Protein AF-A0A8H3ARC1-F1 (afdb_monomer_lite)

Organism: NCBI:txid456999

Sequence (320 aa):
MDIYVGKEGFRRNIFWVGCLELVCHPRNYGLDDTSDDYKSLKEWCSRYTSIMIDSMTKNVMFSSHRNSARDACDTFLWSVRWIYDLVLKSDAQNHPPLYIPEPLYALVTALNTYTLLEASHATICQDLISRSSFPSPSTAFAQSLQIHVGTLTVLSLMGHSYMSEMEPSRSRRISATQLWLVVHMMGQLDPEDQERVKEGITPFLRNRGKDVHQFKEELEDYIIQSYQKDHGAGYDYHFHTATRYLASIWNKIKSSPWSKGHNPQPVNTHEEELDPEEKRDRTGSTRPRPTSLTVYTARIVECILEARGTRDEDLEEMLE

pLDDT: mean 70.47, std 21.16, range [26.2, 94.38]

Foldseek 3Di:
DDPDPPDPLLVVLLVLQVLLVCLQCVVVVVHDCPDPVSVVSVVVSVVVLLVLLCQLAVQPVDPVRLVRNQVSLVSNLVSVCCCVVPVVVVVPLADDQAAGQLLRLLVLLLQLLDDSYDPVSVQSSLLNLLRHDDDAQEPSNLVSQQPDNHNAGSLLSLLCSLPDPPHPPSSNLSSLLVNLSLLVNLVVHDPVSSVSSCVSCVVSCVVVVHDSVRSNVVSLVSLVVSLDVVVDPPDPDDPVVVVVVLVVVVVVVCPPPSNPPDDDDDDPPDPPDDDPVVVVVPPDDPDDDDRSSSSSSSVSNVVVVVVVVVVVVVVVVVVD

Radius of gyration: 21.86 Å; chains: 1; bounding box: 61×49×55 Å

Secondary structure (DSSP, 8-state):
--S-TT-HHHHHHHHHHHHHHHHH-GGGGT--TTSHHHHHHHHHHHHHHHHHHHHHHTTTSSTTTHHHHHHHHHHHHHHHHHIIIIITTTTTTSS-SB---HHHHHHHHHHHHSTTS-HHHHHHHHHHHHHBPPPPS-HHHHHHHT-EETTEEHHHHHHHHHH-TTS-HHHHHHHHHHHHHHHHHHTTS-HHHHHHHHHHHHHHHHHHT--HHHHHHHHHHHHHHHHHHHH-S-----THHHHHHHHHHHHHHHHSTTT----------------TTTTGGGSS--PPPPPHHHHHHHHHHHHHHHHHHHHHHHHHHT--

Structure (mmCIF, N/CA/C/O backbone):
data_AF-A0A8H3ARC1-F1
#
_entry.id   AF-A0A8H3ARC1-F1
#
loop_
_atom_site.group_PDB
_atom_site.id
_atom_site.type_symbol
_atom_site.label_atom_id
_atom_site.label_alt_id
_atom_site.label_comp_id
_atom_site.label_asym_id
_atom_site.label_entity_id
_atom_site.label_seq_id
_atom_site.pdbx_PDB_ins_code
_atom_site.Cartn_x
_atom_site.Cartn_y
_atom_site.Cartn_z
_atom_site.occupancy
_atom_site.B_iso_or_equiv
_atom_site.auth_seq_id
_atom_site.auth_comp_id
_atom_site.auth_asym_id
_atom_site.auth_atom_id
_atom_site.pdbx_PDB_model_num
ATOM 1 N N . MET A 1 1 ? 1.790 23.451 -19.662 1.00 35.81 1 MET A N 1
ATOM 2 C CA . MET A 1 1 ? 2.042 22.024 -19.374 1.00 35.81 1 MET A CA 1
ATOM 3 C C . MET A 1 1 ? 3.480 21.763 -19.784 1.00 35.81 1 MET A C 1
ATOM 5 O O . MET A 1 1 ? 3.754 20.999 -20.689 1.00 35.81 1 MET A O 1
ATOM 9 N N . ASP A 1 2 ? 4.372 22.500 -19.136 1.00 39.31 2 ASP A N 1
ATOM 10 C CA . ASP A 1 2 ? 5.810 22.551 -19.371 1.00 39.31 2 ASP A CA 1
ATOM 11 C C . ASP A 1 2 ? 6.439 22.490 -17.983 1.00 39.31 2 ASP A C 1
ATOM 13 O O . ASP A 1 2 ? 5.790 22.914 -17.027 1.00 39.31 2 ASP A O 1
ATOM 17 N N . ILE A 1 3 ? 7.682 22.017 -17.884 1.00 37.09 3 ILE A N 1
ATOM 18 C CA . ILE A 1 3 ? 8.417 21.628 -16.664 1.00 37.09 3 ILE A CA 1
ATOM 19 C C . ILE A 1 3 ? 8.254 20.120 -16.401 1.00 37.09 3 ILE A C 1
ATOM 21 O O . ILE A 1 3 ? 7.144 19.641 -16.244 1.00 37.09 3 ILE A O 1
ATOM 25 N N . TYR A 1 4 ? 9.384 19.398 -16.374 1.00 46.25 4 TYR A N 1
ATOM 26 C CA . TYR A 1 4 ? 9.635 17.999 -15.941 1.00 46.25 4 TYR A CA 1
ATOM 27 C C . TYR A 1 4 ? 10.261 17.041 -16.970 1.00 46.25 4 TYR A C 1
ATOM 29 O O . TYR A 1 4 ? 10.858 16.048 -16.566 1.00 46.25 4 TYR A O 1
ATOM 37 N N . VAL A 1 5 ? 10.317 17.377 -18.264 1.00 39.81 5 VAL A N 1
ATOM 38 C CA . VAL A 1 5 ? 10.977 16.523 -19.288 1.00 39.81 5 VAL A CA 1
ATOM 39 C C . VAL A 1 5 ? 12.528 16.541 -19.206 1.00 39.81 5 VAL A C 1
ATOM 41 O O . VAL A 1 5 ? 13.212 15.789 -19.906 1.00 39.81 5 VAL A O 1
ATOM 44 N N . GLY A 1 6 ? 13.119 17.344 -18.310 1.00 44.16 6 GLY A N 1
ATOM 45 C CA . GLY A 1 6 ? 14.572 17.570 -18.221 1.00 44.16 6 GLY A CA 1
ATOM 46 C C . GLY A 1 6 ? 15.321 16.990 -17.010 1.00 44.16 6 GLY A C 1
ATOM 47 O O . GLY A 1 6 ? 16.543 17.081 -16.990 1.00 44.16 6 GLY A O 1
ATOM 48 N N . LYS A 1 7 ? 14.658 16.412 -15.997 1.00 67.94 7 LYS A N 1
ATOM 49 C CA . LYS A 1 7 ? 15.359 15.881 -14.808 1.00 67.94 7 LYS A CA 1
ATOM 50 C C . LYS A 1 7 ? 15.704 14.405 -15.013 1.00 67.94 7 LYS A C 1
ATOM 52 O O . LYS A 1 7 ? 14.810 13.579 -15.169 1.00 67.94 7 LYS A O 1
ATOM 57 N N . GLU A 1 8 ? 16.990 14.067 -14.976 1.00 77.12 8 GLU A N 1
ATOM 58 C CA . GLU A 1 8 ? 17.492 12.687 -15.079 1.00 77.12 8 GLU A CA 1
ATOM 59 C C . GLU A 1 8 ? 16.756 11.718 -14.132 1.00 77.12 8 GLU A C 1
ATOM 61 O O . GLU A 1 8 ? 16.390 10.618 -14.539 1.00 77.12 8 GLU A O 1
ATOM 66 N N . GLY A 1 9 ? 16.435 12.166 -12.911 1.00 79.50 9 GLY A N 1
ATOM 67 C CA . GLY A 1 9 ? 15.663 11.390 -11.934 1.00 79.50 9 GLY A CA 1
ATOM 68 C C . GLY A 1 9 ? 14.245 11.026 -12.389 1.00 79.50 9 GLY A C 1
ATOM 69 O O . GLY A 1 9 ? 13.818 9.898 -12.183 1.00 79.50 9 GLY A O 1
ATOM 70 N N . PHE A 1 10 ? 13.532 11.924 -13.078 1.00 84.06 10 PHE A N 1
ATOM 71 C CA . PHE A 1 10 ? 12.194 11.631 -13.613 1.00 84.06 10 PHE A CA 1
ATOM 72 C C . PHE A 1 10 ? 12.251 10.525 -14.675 1.00 84.06 10 PHE A C 1
ATOM 74 O O . PHE A 1 10 ? 11.486 9.566 -14.630 1.00 84.06 10 PHE A O 1
ATOM 81 N N . ARG A 1 11 ? 13.221 10.606 -15.597 1.00 84.62 11 ARG A N 1
ATOM 82 C CA . ARG A 1 11 ? 13.406 9.594 -16.652 1.00 84.62 11 ARG A CA 1
ATOM 83 C C . ARG A 1 11 ? 13.787 8.233 -16.076 1.00 84.62 11 ARG A C 1
ATOM 85 O O . ARG A 1 11 ? 13.227 7.223 -16.494 1.00 84.62 11 ARG A O 1
ATOM 92 N N . ARG A 1 12 ? 14.705 8.208 -15.103 1.00 86.62 12 ARG A N 1
ATOM 93 C CA . ARG A 1 12 ? 15.098 6.971 -14.414 1.00 86.62 12 ARG A CA 1
ATOM 94 C C . ARG A 1 12 ? 13.929 6.354 -13.645 1.00 86.62 12 ARG A C 1
ATOM 96 O O . ARG A 1 12 ? 13.761 5.143 -13.707 1.00 86.62 12 ARG A O 1
ATOM 103 N N . ASN A 1 13 ? 13.093 7.167 -12.998 1.00 89.00 13 ASN A N 1
ATOM 104 C CA . ASN A 1 13 ? 11.911 6.681 -12.286 1.00 89.00 13 ASN A CA 1
ATOM 105 C C . ASN A 1 13 ? 10.866 6.093 -13.236 1.00 89.00 13 ASN A C 1
ATOM 107 O O . ASN A 1 13 ? 10.360 5.015 -12.958 1.00 89.00 13 ASN A O 1
ATOM 111 N N . ILE A 1 14 ? 10.575 6.749 -14.364 1.00 87.75 14 ILE A N 1
ATOM 112 C CA . ILE A 1 14 ? 9.684 6.190 -15.396 1.00 87.75 14 ILE A CA 1
ATOM 113 C C . ILE A 1 14 ? 10.222 4.848 -15.896 1.00 87.75 14 ILE A C 1
ATOM 115 O O . ILE A 1 14 ? 9.480 3.870 -15.933 1.00 87.75 14 ILE A O 1
ATOM 119 N N . PHE A 1 15 ? 11.511 4.791 -16.246 1.00 88.00 15 PHE A N 1
ATOM 120 C CA . PHE A 1 15 ? 12.136 3.555 -16.712 1.00 88.00 15 PHE A CA 1
ATOM 121 C C . PHE A 1 15 ? 12.027 2.446 -15.660 1.00 88.00 15 PHE A C 1
ATOM 123 O O . PHE A 1 15 ? 11.581 1.348 -15.972 1.00 88.00 15 PHE A O 1
ATOM 130 N N . TRP A 1 16 ? 12.333 2.756 -14.399 1.00 90.50 16 TRP A N 1
ATOM 131 C CA . TRP A 1 16 ? 12.204 1.809 -13.298 1.00 90.50 16 TRP A CA 1
ATOM 132 C C . TRP A 1 16 ? 10.768 1.327 -13.074 1.00 90.50 16 TRP A C 1
ATOM 134 O O . TRP A 1 16 ? 10.583 0.123 -12.930 1.00 90.50 16 TRP A O 1
ATOM 144 N N . VAL A 1 17 ? 9.758 2.208 -13.088 1.00 88.31 17 VAL A N 1
ATOM 145 C CA . VAL A 1 17 ? 8.346 1.800 -12.948 1.00 88.31 17 VAL A CA 1
ATOM 146 C C . VAL A 1 17 ? 7.952 0.846 -14.080 1.00 88.31 17 VAL A C 1
ATOM 148 O O . VAL A 1 17 ? 7.329 -0.178 -13.817 1.00 88.31 17 VAL A O 1
ATOM 151 N N . GLY A 1 18 ? 8.362 1.133 -15.321 1.00 85.25 18 GLY A N 1
ATOM 152 C CA . GLY A 1 18 ? 8.126 0.237 -16.456 1.00 85.25 18 GLY A CA 1
ATOM 153 C C . GLY A 1 18 ? 8.823 -1.118 -16.299 1.00 85.25 18 GLY A C 1
ATOM 154 O O . GLY A 1 18 ? 8.209 -2.157 -16.511 1.00 85.25 18 GLY A O 1
ATOM 155 N N . CYS A 1 19 ? 10.086 -1.135 -15.867 1.00 88.75 19 CYS A N 1
ATOM 156 C CA . CYS A 1 19 ? 10.805 -2.380 -15.595 1.00 88.75 19 CYS A CA 1
ATOM 157 C C . CYS A 1 19 ? 10.191 -3.173 -14.434 1.00 88.75 19 CYS A C 1
ATOM 159 O O . CYS A 1 19 ? 10.165 -4.399 -14.485 1.00 88.75 19 CYS A O 1
ATOM 161 N N . LEU A 1 20 ? 9.684 -2.493 -13.404 1.00 88.12 20 LEU A N 1
ATOM 162 C CA . LEU A 1 20 ? 9.026 -3.135 -12.271 1.00 88.12 20 LEU A CA 1
ATOM 163 C C . LEU A 1 20 ? 7.744 -3.851 -12.713 1.00 88.12 20 LEU A C 1
ATOM 165 O O . LEU A 1 20 ? 7.511 -4.976 -12.289 1.00 88.12 20 LEU A O 1
ATOM 169 N N . GLU A 1 21 ? 6.967 -3.244 -13.612 1.00 82.88 21 GLU A N 1
ATOM 170 C CA . GLU A 1 21 ? 5.789 -3.872 -14.223 1.00 82.88 21 GLU A CA 1
ATOM 171 C C . GLU A 1 21 ? 6.155 -5.163 -14.978 1.00 82.88 21 GLU A C 1
ATOM 173 O O . GLU A 1 21 ? 5.523 -6.201 -14.782 1.00 82.88 21 GLU A O 1
ATOM 178 N N . LEU A 1 22 ? 7.233 -5.133 -15.772 1.00 84.88 22 LEU A N 1
ATOM 179 C CA . LEU A 1 22 ? 7.739 -6.311 -16.490 1.00 84.88 22 LEU A CA 1
ATOM 180 C C . LEU A 1 22 ? 8.201 -7.424 -15.537 1.00 84.88 22 LEU A C 1
ATOM 182 O O . LEU A 1 22 ? 7.926 -8.599 -15.773 1.00 84.88 22 LEU A O 1
ATOM 186 N N . VAL A 1 23 ? 8.911 -7.058 -14.465 1.00 87.38 23 VAL A N 1
ATOM 187 C CA . VAL A 1 23 ? 9.464 -8.001 -13.478 1.00 87.38 23 VAL A CA 1
ATOM 188 C C . VAL A 1 23 ? 8.378 -8.601 -12.586 1.00 87.38 23 VAL A C 1
ATOM 190 O O . VAL A 1 23 ? 8.496 -9.750 -12.169 1.00 87.38 23 VAL A O 1
ATOM 193 N N . CYS A 1 24 ? 7.318 -7.858 -12.278 1.00 82.75 24 CYS A N 1
ATOM 194 C CA . CYS A 1 24 ? 6.209 -8.373 -11.478 1.00 82.75 24 CYS A CA 1
ATOM 195 C C . CYS A 1 24 ? 5.234 -9.222 -12.305 1.00 82.75 24 CYS A C 1
ATOM 197 O O . CYS A 1 24 ? 4.585 -10.105 -11.746 1.00 82.75 24 CYS A O 1
ATOM 199 N N . HIS A 1 25 ? 5.184 -9.035 -13.629 1.00 78.00 25 HIS A N 1
ATOM 200 C CA . HIS A 1 25 ? 4.283 -9.777 -14.516 1.00 78.00 25 HIS A CA 1
ATOM 201 C C . HIS A 1 25 ? 4.985 -10.402 -15.732 1.00 78.00 25 HIS A C 1
ATOM 203 O O . HIS A 1 25 ? 4.506 -10.238 -16.856 1.00 78.00 25 HIS A O 1
ATOM 209 N N . PRO A 1 26 ? 6.073 -11.178 -15.564 1.00 80.06 26 PRO A N 1
ATOM 210 C CA . PRO A 1 26 ? 6.876 -11.670 -16.689 1.00 80.06 26 PRO A CA 1
ATOM 211 C C . PRO A 1 26 ? 6.046 -12.435 -17.723 1.00 80.06 26 PRO A C 1
ATOM 213 O O . PRO A 1 26 ? 6.207 -12.243 -18.927 1.00 80.06 26 PRO A O 1
ATOM 216 N N . ARG A 1 27 ? 5.081 -13.237 -17.257 1.00 77.62 27 ARG A N 1
ATOM 217 C CA . ARG A 1 27 ? 4.193 -14.035 -18.114 1.00 77.62 27 ARG A CA 1
ATOM 218 C C . ARG A 1 27 ? 3.292 -13.185 -19.007 1.00 77.62 27 ARG A C 1
ATOM 220 O O . ARG A 1 27 ? 3.059 -13.573 -20.147 1.00 77.62 27 ARG A O 1
ATOM 227 N N . ASN A 1 28 ? 2.836 -12.025 -18.531 1.00 77.75 28 ASN A N 1
ATOM 228 C CA . ASN A 1 28 ? 1.998 -11.115 -19.322 1.00 77.75 28 ASN A CA 1
ATOM 229 C C . ASN A 1 28 ? 2.772 -10.518 -20.505 1.00 77.75 28 ASN A C 1
ATOM 231 O O . ASN A 1 28 ? 2.172 -10.131 -21.504 1.00 77.75 28 ASN A O 1
ATOM 235 N N . TYR A 1 29 ? 4.101 -10.487 -20.402 1.00 77.69 29 TYR A N 1
ATOM 236 C CA . TYR A 1 29 ? 5.005 -9.939 -21.408 1.00 77.69 29 TYR A CA 1
ATOM 237 C C . TYR A 1 29 ? 5.809 -11.014 -22.152 1.00 77.69 29 TYR A C 1
ATOM 239 O O . TYR A 1 29 ? 6.715 -10.680 -22.911 1.00 77.69 29 TYR A O 1
ATOM 247 N N . GLY A 1 30 ? 5.492 -12.299 -21.949 1.00 82.06 30 GLY A N 1
ATOM 248 C CA . GLY A 1 30 ? 6.202 -13.410 -22.589 1.00 82.06 30 GLY A CA 1
ATOM 249 C C . GLY A 1 30 ? 7.680 -13.512 -22.196 1.00 82.06 30 GLY A C 1
ATOM 250 O O . GLY A 1 30 ? 8.484 -14.004 -22.986 1.00 82.06 30 GLY A O 1
ATOM 251 N N . LEU A 1 31 ? 8.049 -13.025 -21.008 1.00 84.12 31 LEU A N 1
ATOM 252 C CA . LEU A 1 31 ? 9.415 -13.075 -20.494 1.00 84.12 31 LEU A CA 1
ATOM 253 C C . LEU A 1 31 ? 9.694 -14.418 -19.811 1.00 84.12 31 LEU A C 1
ATOM 255 O O . LEU A 1 31 ? 8.879 -14.909 -19.029 1.00 84.12 31 LEU A O 1
ATOM 259 N N . ASP A 1 32 ? 10.875 -14.976 -20.084 1.00 87.81 32 ASP A N 1
ATOM 260 C CA . ASP A 1 32 ? 11.412 -16.146 -19.386 1.00 87.81 32 ASP A CA 1
ATOM 261 C C . ASP A 1 32 ? 12.014 -15.716 -18.041 1.00 87.81 32 ASP A C 1
ATOM 263 O O . ASP A 1 32 ? 13.072 -15.074 -17.989 1.00 87.81 32 ASP A O 1
ATOM 267 N N . ASP A 1 33 ? 11.334 -16.085 -16.954 1.00 83.88 33 ASP A N 1
ATOM 268 C CA . ASP A 1 33 ? 11.717 -15.749 -15.582 1.00 83.88 33 ASP A CA 1
ATOM 269 C C . ASP A 1 33 ? 12.946 -16.529 -15.075 1.00 83.88 33 ASP A C 1
ATOM 271 O O . ASP A 1 33 ? 13.477 -16.232 -13.998 1.00 83.88 33 ASP A O 1
ATOM 275 N N . THR A 1 34 ? 13.452 -17.473 -15.872 1.00 88.62 34 THR A N 1
ATOM 276 C CA . THR A 1 34 ? 14.682 -18.222 -15.593 1.00 88.62 34 THR A CA 1
ATOM 277 C C . THR A 1 34 ? 15.919 -17.646 -16.283 1.00 88.62 34 THR A C 1
ATOM 279 O O . THR A 1 34 ? 17.041 -17.971 -15.870 1.00 88.62 34 THR A O 1
ATOM 282 N N . SER A 1 35 ? 15.735 -16.755 -17.265 1.00 91.38 35 SER A N 1
ATOM 283 C CA . SER A 1 35 ? 16.822 -16.144 -18.037 1.00 91.38 35 SER A CA 1
ATOM 284 C C . SER A 1 35 ? 17.724 -15.233 -17.191 1.00 91.38 35 SER A C 1
ATOM 286 O O . SER A 1 35 ? 17.289 -14.594 -16.226 1.00 91.38 35 SER A O 1
ATOM 288 N N . ASP A 1 36 ? 19.005 -15.146 -17.560 1.00 92.44 36 ASP A N 1
ATOM 289 C CA . ASP A 1 36 ? 19.977 -14.294 -16.859 1.00 92.44 36 ASP A CA 1
ATOM 290 C C . ASP A 1 36 ? 19.689 -12.795 -17.045 1.00 92.44 36 ASP A C 1
ATOM 292 O O . ASP A 1 36 ? 19.899 -12.004 -16.119 1.00 92.44 36 ASP A O 1
ATOM 296 N N . ASP A 1 37 ? 19.132 -12.409 -18.196 1.00 88.88 37 ASP A N 1
ATOM 297 C CA . ASP A 1 37 ? 18.679 -11.040 -18.459 1.00 88.88 37 ASP A CA 1
ATOM 298 C C . ASP A 1 37 ? 17.538 -10.643 -17.513 1.00 88.88 37 ASP A C 1
ATOM 300 O O . ASP A 1 37 ? 17.571 -9.568 -16.907 1.00 88.88 37 ASP A O 1
ATOM 304 N N . TYR A 1 38 ? 16.556 -11.531 -17.313 1.00 90.62 38 TYR A N 1
ATOM 305 C CA . TYR A 1 38 ? 15.461 -11.293 -16.374 1.00 90.62 38 TYR A CA 1
ATOM 306 C C . TYR A 1 38 ? 15.956 -11.186 -14.928 1.00 90.62 38 TYR A C 1
ATOM 308 O O . TYR A 1 38 ? 15.560 -10.267 -14.205 1.00 90.62 38 TYR A O 1
ATOM 316 N N . LYS A 1 39 ? 16.858 -12.078 -14.498 1.00 91.19 39 LYS A N 1
ATOM 317 C CA . LYS A 1 39 ? 17.466 -12.007 -13.158 1.00 91.19 39 LYS A CA 1
ATOM 318 C C . LYS A 1 39 ? 18.224 -10.696 -12.953 1.00 91.19 39 LYS A C 1
ATOM 320 O O . LYS A 1 39 ? 18.037 -10.055 -11.921 1.00 91.19 39 LYS A O 1
ATOM 325 N N . SER A 1 40 ? 19.003 -10.267 -13.948 1.00 92.31 40 SER A N 1
ATOM 326 C CA . SER A 1 40 ? 19.730 -8.991 -13.919 1.00 92.31 40 SER A CA 1
ATOM 327 C C . SER A 1 40 ? 18.778 -7.794 -13.829 1.00 92.31 40 SER A C 1
ATOM 329 O O . SER A 1 40 ? 19.006 -6.873 -13.042 1.00 92.31 40 SER A O 1
ATOM 331 N N . LEU A 1 41 ? 17.674 -7.817 -14.584 1.00 92.12 41 LEU A N 1
ATOM 332 C CA . LEU A 1 41 ? 16.646 -6.777 -14.531 1.00 92.12 41 LEU A CA 1
ATOM 333 C C . LEU A 1 41 ? 15.953 -6.738 -13.162 1.00 92.12 41 LEU A C 1
ATOM 335 O O . LEU A 1 41 ? 15.791 -5.664 -12.583 1.00 92.12 41 LEU A O 1
ATOM 339 N N . LYS A 1 42 ? 15.594 -7.903 -12.613 1.00 91.06 42 LYS A N 1
ATOM 340 C CA . LYS A 1 42 ? 14.981 -8.037 -11.287 1.00 91.06 42 LYS A CA 1
ATOM 341 C C . LYS A 1 42 ? 15.905 -7.526 -10.181 1.00 91.06 42 LYS A C 1
ATOM 343 O O . LYS A 1 42 ? 15.457 -6.787 -9.302 1.00 91.06 42 LYS A O 1
ATOM 348 N N . GLU A 1 43 ? 17.190 -7.872 -10.235 1.00 91.75 43 GLU A N 1
ATOM 349 C CA . GLU A 1 43 ? 18.195 -7.371 -9.295 1.00 91.75 43 GLU A CA 1
ATOM 350 C C . GLU A 1 43 ? 18.357 -5.850 -9.410 1.00 91.75 43 GLU A C 1
ATOM 352 O O . GLU A 1 43 ? 18.355 -5.148 -8.394 1.00 91.75 43 GLU A O 1
ATOM 357 N N . TRP A 1 44 ? 18.415 -5.316 -10.634 1.00 93.44 44 TRP A N 1
ATOM 358 C CA . TRP A 1 44 ? 18.474 -3.875 -10.864 1.00 93.44 44 TRP A CA 1
ATOM 359 C C . TRP A 1 44 ? 17.238 -3.154 -10.310 1.00 93.44 44 TRP A C 1
ATOM 361 O O . TRP A 1 44 ? 17.390 -2.165 -9.589 1.00 93.44 44 TRP A O 1
ATOM 371 N N . CYS A 1 45 ? 16.028 -3.666 -10.566 1.00 91.69 45 CYS A N 1
ATOM 372 C CA . CYS A 1 45 ? 14.781 -3.123 -10.024 1.00 91.69 45 CYS A CA 1
ATOM 373 C C . CYS A 1 45 ? 14.785 -3.123 -8.494 1.00 91.69 45 CYS A C 1
ATOM 375 O O . CYS A 1 45 ? 14.441 -2.108 -7.889 1.00 91.69 45 CYS A O 1
ATOM 377 N N . SER A 1 46 ? 15.211 -4.223 -7.868 1.00 88.50 46 SER A N 1
ATOM 378 C CA . SER A 1 46 ? 15.330 -4.334 -6.409 1.00 88.50 46 SER A CA 1
ATOM 379 C C . SER A 1 46 ? 16.325 -3.314 -5.841 1.00 88.50 46 SER A C 1
ATOM 381 O O . SER A 1 46 ? 16.005 -2.553 -4.924 1.00 88.50 46 SER A O 1
ATOM 383 N N . ARG A 1 47 ? 17.512 -3.203 -6.449 1.00 89.44 47 ARG A N 1
ATOM 384 C CA . ARG A 1 47 ? 18.535 -2.230 -6.047 1.00 89.44 47 ARG A CA 1
ATOM 385 C C . ARG A 1 47 ? 18.057 -0.789 -6.217 1.00 89.44 47 ARG A C 1
ATOM 387 O O . ARG A 1 47 ? 18.330 0.046 -5.354 1.00 89.44 47 ARG A O 1
ATOM 394 N N . TYR A 1 48 ? 17.350 -0.487 -7.303 1.00 89.31 48 TYR A N 1
ATOM 395 C CA . TYR A 1 48 ? 16.824 0.852 -7.549 1.00 89.31 48 TYR A CA 1
ATOM 396 C C . TYR A 1 48 ? 15.693 1.208 -6.578 1.00 89.31 48 TYR A C 1
ATOM 398 O O . TYR A 1 48 ? 15.666 2.334 -6.088 1.00 89.31 48 TYR A O 1
ATOM 406 N N . THR A 1 49 ? 14.834 0.252 -6.203 1.00 86.50 49 THR A N 1
ATOM 407 C CA . THR A 1 49 ? 13.848 0.428 -5.122 1.00 86.50 49 THR A CA 1
ATOM 408 C C . THR A 1 49 ? 14.540 0.881 -3.835 1.00 86.50 49 THR A C 1
ATOM 410 O O . THR A 1 49 ? 14.148 1.893 -3.256 1.00 86.50 49 THR A O 1
ATOM 413 N N . SER A 1 50 ? 15.630 0.214 -3.436 1.00 82.94 50 SER A N 1
ATOM 414 C CA . SER A 1 50 ? 16.432 0.603 -2.265 1.00 82.94 50 SER A CA 1
ATOM 415 C C . SER A 1 50 ? 17.022 2.011 -2.382 1.00 82.94 50 SER A C 1
ATOM 417 O O . SER A 1 50 ? 16.989 2.763 -1.412 1.00 82.94 50 SER A O 1
ATOM 419 N N . ILE A 1 51 ? 17.512 2.412 -3.561 1.00 83.50 51 ILE A N 1
ATOM 420 C CA . ILE A 1 51 ? 18.002 3.783 -3.812 1.00 83.50 51 ILE A CA 1
ATOM 421 C C . ILE A 1 51 ? 16.867 4.808 -3.685 1.00 83.50 51 ILE A C 1
ATOM 423 O O . ILE A 1 51 ? 17.063 5.882 -3.117 1.00 83.50 51 ILE A O 1
ATOM 427 N N . MET A 1 52 ? 15.678 4.488 -4.196 1.00 82.06 52 MET A N 1
ATOM 428 C CA . MET A 1 52 ? 14.510 5.364 -4.116 1.00 82.06 52 MET A CA 1
ATOM 429 C C . MET A 1 52 ? 14.064 5.568 -2.674 1.00 82.06 52 MET A C 1
ATOM 431 O O . MET A 1 52 ? 13.876 6.705 -2.242 1.00 82.06 52 MET A O 1
ATOM 435 N N . ILE A 1 53 ? 13.948 4.476 -1.923 1.00 79.50 53 ILE A N 1
ATOM 436 C CA . ILE A 1 53 ? 13.673 4.500 -0.487 1.00 79.50 53 ILE A CA 1
ATOM 437 C C . ILE A 1 53 ? 14.688 5.393 0.220 1.00 79.50 53 ILE A C 1
ATOM 439 O O . ILE A 1 53 ? 14.314 6.329 0.922 1.00 79.50 53 ILE A O 1
ATOM 443 N N . ASP A 1 54 ? 15.973 5.140 0.003 1.00 78.12 54 ASP A N 1
ATOM 444 C CA . ASP A 1 54 ? 17.060 5.895 0.608 1.00 78.12 54 ASP A CA 1
ATOM 445 C C . ASP A 1 54 ? 16.953 7.399 0.300 1.00 78.12 54 ASP A C 1
ATOM 447 O O . ASP A 1 54 ? 16.975 8.225 1.212 1.00 78.12 54 ASP A O 1
ATOM 451 N N . SER A 1 55 ? 16.712 7.766 -0.963 1.00 77.75 55 SER A N 1
ATOM 452 C CA . SER A 1 55 ? 16.560 9.162 -1.396 1.00 77.75 55 SER A CA 1
ATOM 453 C C . SER A 1 55 ? 15.336 9.856 -0.792 1.00 77.75 55 SER A C 1
ATOM 455 O O . SER A 1 55 ? 15.390 11.057 -0.508 1.00 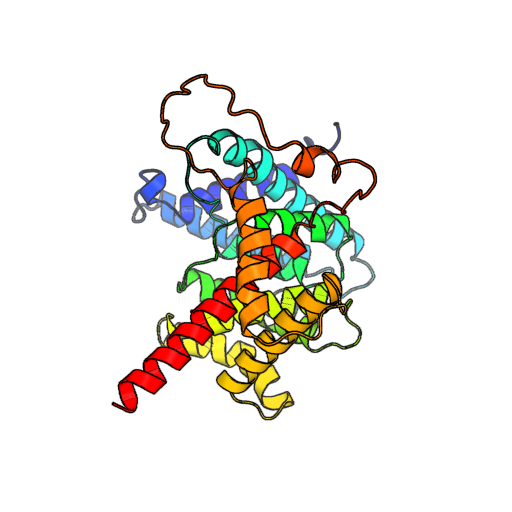77.75 55 SER A O 1
ATOM 457 N N . MET A 1 56 ? 14.231 9.130 -0.612 1.00 76.19 56 MET A N 1
ATOM 458 C CA . MET A 1 56 ? 12.995 9.670 -0.042 1.00 76.19 56 MET A CA 1
ATOM 459 C C . MET A 1 56 ? 13.069 9.790 1.488 1.00 76.19 56 MET A C 1
ATOM 461 O O . MET A 1 56 ? 12.290 10.536 2.077 1.00 76.19 56 MET A O 1
ATOM 465 N N . THR A 1 57 ? 14.003 9.087 2.147 1.00 68.94 57 THR A N 1
ATOM 466 C CA . THR A 1 57 ? 13.949 8.863 3.606 1.00 68.94 57 THR A CA 1
ATOM 467 C C . THR A 1 57 ? 15.184 9.300 4.381 1.00 68.94 57 THR A C 1
ATOM 469 O O . THR A 1 57 ? 15.035 9.793 5.501 1.00 68.94 57 THR A O 1
ATOM 472 N N . LYS A 1 58 ? 16.393 9.249 3.799 1.00 59.00 58 LYS A N 1
ATOM 473 C CA . LYS A 1 58 ? 17.631 9.733 4.451 1.00 59.00 58 LYS A CA 1
ATOM 474 C C . LYS A 1 58 ? 17.565 11.198 4.878 1.00 59.00 58 LYS A C 1
ATOM 476 O O . LYS A 1 58 ? 18.271 11.622 5.785 1.00 59.00 58 LYS A O 1
ATOM 481 N N . ASN A 1 59 ? 16.684 11.963 4.250 1.00 51.66 59 ASN A N 1
ATOM 482 C CA . ASN A 1 59 ? 16.620 13.415 4.361 1.00 51.66 59 ASN A CA 1
ATOM 483 C C . ASN A 1 59 ? 15.446 13.918 5.219 1.00 51.66 59 ASN A C 1
ATOM 485 O O . ASN A 1 59 ? 15.245 15.123 5.368 1.00 51.66 59 ASN A O 1
ATOM 489 N N . VAL A 1 60 ? 14.664 12.993 5.774 1.00 48.59 60 VAL A N 1
ATOM 490 C CA . VAL A 1 60 ? 13.438 13.260 6.532 1.00 48.59 60 VAL A CA 1
ATOM 491 C C . VAL A 1 60 ? 13.725 13.550 8.012 1.00 48.59 60 VAL A C 1
ATOM 493 O O . VAL A 1 60 ? 13.113 14.441 8.604 1.00 48.59 60 VAL A O 1
ATOM 496 N N . MET A 1 61 ? 14.710 12.857 8.590 1.00 41.66 61 MET A N 1
ATOM 497 C CA . MET A 1 61 ? 15.108 13.001 9.998 1.00 41.66 61 MET A CA 1
ATOM 498 C C . MET A 1 61 ? 15.970 14.249 10.272 1.00 41.66 61 MET A C 1
ATOM 500 O O . MET A 1 61 ? 16.054 14.693 11.414 1.00 41.66 61 MET A O 1
ATOM 504 N N . PHE A 1 62 ? 16.581 14.855 9.245 1.00 42.41 62 PHE A N 1
ATOM 505 C CA . PHE A 1 62 ? 17.498 15.993 9.393 1.00 42.41 62 PHE A CA 1
ATOM 506 C C . PHE A 1 62 ? 16.939 17.256 8.725 1.00 42.41 62 PHE A C 1
ATOM 508 O O . PHE A 1 62 ? 16.656 17.281 7.527 1.00 42.41 62 PHE A O 1
ATOM 515 N N . SER A 1 63 ? 16.787 18.334 9.501 1.00 48.72 63 SER A N 1
ATOM 516 C CA . SER A 1 63 ? 16.181 19.600 9.054 1.00 48.72 63 SER A CA 1
ATOM 517 C C . SER A 1 63 ? 16.893 20.248 7.858 1.00 48.72 63 SER A C 1
ATOM 519 O O . SER A 1 63 ? 16.244 20.947 7.082 1.00 48.72 63 SER A O 1
ATOM 521 N N . SER A 1 64 ? 18.187 19.978 7.665 1.00 50.75 64 SER A N 1
ATOM 522 C CA . SER A 1 64 ? 19.017 20.546 6.594 1.00 50.75 64 SER A CA 1
ATOM 523 C C . SER A 1 64 ? 18.750 19.973 5.197 1.00 50.75 64 SER A C 1
ATOM 525 O O . SER A 1 64 ? 19.132 20.606 4.215 1.00 50.75 64 SER A O 1
ATOM 527 N N . HIS A 1 65 ? 18.088 18.814 5.072 1.00 53.94 65 HIS A N 1
ATOM 528 C CA . HIS A 1 65 ? 17.915 18.123 3.781 1.00 53.94 65 HIS A CA 1
ATOM 529 C C . HIS A 1 65 ? 16.456 17.894 3.363 1.00 53.94 65 HIS A C 1
ATOM 531 O O . HIS A 1 65 ? 16.206 17.312 2.306 1.00 53.94 65 HIS A O 1
ATOM 537 N N . ARG A 1 66 ? 15.485 18.422 4.120 1.00 65.38 66 ARG A N 1
ATOM 538 C CA . ARG A 1 66 ? 14.042 18.247 3.856 1.00 65.38 66 ARG A CA 1
ATOM 539 C C . ARG A 1 66 ? 13.623 18.590 2.424 1.00 65.38 66 ARG A C 1
ATOM 541 O O . ARG A 1 66 ? 12.796 17.888 1.853 1.00 65.38 66 ARG A O 1
ATOM 548 N N . ASN A 1 67 ? 14.222 19.623 1.830 1.00 69.75 67 ASN A N 1
ATOM 549 C CA . ASN A 1 67 ? 13.905 20.041 0.462 1.00 69.75 67 ASN A CA 1
ATOM 550 C C . ASN A 1 67 ? 14.317 18.987 -0.579 1.00 69.75 67 ASN A C 1
ATOM 552 O O . ASN A 1 67 ? 13.577 18.750 -1.523 1.00 69.75 67 ASN A O 1
ATOM 556 N N . SER A 1 68 ? 15.441 18.293 -0.376 1.00 72.81 68 SER A N 1
ATOM 557 C CA . SER A 1 68 ? 15.894 17.241 -1.294 1.00 72.81 68 SER A CA 1
ATOM 558 C C . SER A 1 68 ? 15.052 15.967 -1.185 1.00 72.81 68 SER A C 1
ATOM 560 O O . SER A 1 68 ? 14.783 15.343 -2.208 1.00 72.81 68 SER A O 1
ATOM 562 N N . ALA A 1 69 ? 14.620 15.590 0.027 1.00 73.50 69 ALA A N 1
ATOM 563 C CA . ALA A 1 69 ? 13.680 14.478 0.220 1.00 73.50 69 ALA A CA 1
ATOM 564 C C . ALA A 1 69 ? 12.351 14.766 -0.480 1.00 73.50 69 ALA A C 1
ATOM 566 O O . ALA A 1 69 ? 11.831 13.924 -1.204 1.00 73.50 69 ALA A O 1
ATOM 567 N N . ARG A 1 70 ? 11.836 15.985 -0.284 1.00 77.25 70 ARG A N 1
ATOM 568 C CA . ARG A 1 70 ? 10.614 16.454 -0.929 1.00 77.25 70 ARG A CA 1
ATOM 569 C C . ARG A 1 70 ? 10.747 16.401 -2.446 1.00 77.25 70 ARG A C 1
ATOM 571 O O . ARG A 1 70 ? 9.984 15.681 -3.065 1.00 77.25 70 ARG A O 1
ATOM 578 N N . ASP A 1 71 ? 11.777 17.009 -3.031 1.00 79.00 71 ASP A N 1
ATOM 579 C CA . ASP A 1 71 ? 11.998 16.967 -4.483 1.00 79.00 71 ASP A CA 1
ATOM 580 C C . ASP A 1 71 ? 12.066 15.533 -5.046 1.00 79.00 71 ASP A C 1
ATOM 582 O O . ASP A 1 71 ? 11.597 15.277 -6.162 1.00 79.00 71 ASP A O 1
ATOM 586 N N . ALA A 1 72 ? 12.640 14.588 -4.291 1.00 80.88 72 ALA A N 1
ATOM 587 C CA . ALA A 1 72 ? 12.677 13.175 -4.662 1.00 80.88 72 ALA A CA 1
ATOM 588 C C . ALA A 1 72 ? 11.282 12.526 -4.617 1.00 80.88 72 ALA A C 1
ATOM 590 O O . ALA A 1 72 ? 10.905 11.847 -5.575 1.00 80.88 72 ALA A O 1
ATOM 591 N N . CYS A 1 73 ? 10.503 12.774 -3.558 1.00 82.44 73 CYS A N 1
ATOM 592 C CA . CYS A 1 73 ? 9.112 12.331 -3.439 1.00 82.44 73 CYS A CA 1
ATOM 593 C C . CYS A 1 73 ? 8.230 12.920 -4.548 1.00 82.44 73 CYS A C 1
ATOM 595 O O . CYS A 1 73 ? 7.483 12.180 -5.188 1.00 82.44 73 CYS A O 1
ATOM 597 N N . ASP A 1 74 ? 8.355 14.219 -4.829 1.00 82.62 74 ASP A N 1
ATOM 598 C CA . ASP A 1 74 ? 7.640 14.909 -5.904 1.00 82.62 74 ASP A CA 1
ATOM 599 C C . ASP A 1 74 ? 7.973 14.247 -7.245 1.00 82.62 74 ASP A C 1
ATOM 601 O O . ASP A 1 74 ? 7.087 13.819 -7.984 1.00 82.62 74 ASP A O 1
ATOM 605 N N . THR A 1 75 ? 9.268 14.095 -7.544 1.00 85.44 75 THR A N 1
ATOM 606 C CA . THR A 1 75 ? 9.733 13.481 -8.795 1.00 85.44 75 THR A CA 1
ATOM 607 C C . THR A 1 75 ? 9.223 12.046 -8.935 1.00 85.44 75 THR A C 1
ATOM 609 O O . THR A 1 75 ? 8.788 11.656 -10.020 1.00 85.44 75 THR A O 1
ATOM 612 N N . PHE A 1 76 ? 9.245 11.257 -7.861 1.00 88.00 76 PHE A N 1
ATOM 613 C CA . PHE A 1 76 ? 8.687 9.906 -7.829 1.00 88.00 76 PHE A CA 1
ATOM 614 C C . PHE A 1 76 ? 7.186 9.899 -8.126 1.00 88.00 76 PHE A C 1
ATOM 616 O O . PHE A 1 76 ? 6.767 9.253 -9.085 1.00 88.00 76 PHE A O 1
ATOM 623 N N . LEU A 1 77 ? 6.386 10.654 -7.370 1.00 86.62 77 LEU A N 1
ATOM 624 C CA . LEU A 1 77 ? 4.929 10.656 -7.512 1.00 86.62 77 LEU A CA 1
ATOM 625 C C . LEU A 1 77 ? 4.484 11.163 -8.880 1.00 86.62 77 LEU A C 1
ATOM 627 O O . LEU A 1 77 ? 3.566 10.595 -9.469 1.00 86.62 77 LEU A O 1
ATOM 631 N N . TRP A 1 78 ? 5.160 12.174 -9.427 1.00 84.38 78 TRP A N 1
ATOM 632 C CA . TRP A 1 78 ? 4.910 12.619 -10.795 1.00 84.38 78 TRP A CA 1
ATOM 633 C C . TRP A 1 78 ? 5.271 11.553 -11.830 1.00 84.38 78 TRP A C 1
ATOM 635 O O . TRP A 1 78 ? 4.533 11.400 -12.799 1.00 84.38 78 TRP A O 1
ATOM 645 N N . SER A 1 79 ? 6.353 10.792 -11.631 1.00 87.12 79 SER A N 1
ATOM 646 C CA . SER A 1 79 ? 6.749 9.705 -12.543 1.00 87.12 79 SER A CA 1
ATOM 647 C C . SER A 1 79 ? 5.738 8.560 -12.533 1.00 87.12 79 SER A C 1
ATOM 649 O O . SER A 1 79 ? 5.306 8.103 -13.590 1.00 87.12 79 SER A O 1
ATOM 651 N N . VAL A 1 80 ? 5.316 8.137 -1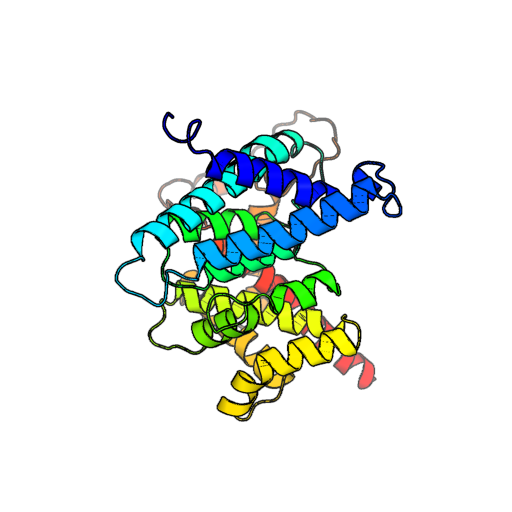1.338 1.00 87.00 80 VAL A N 1
ATOM 652 C CA . VAL A 1 80 ? 4.292 7.101 -11.152 1.00 87.00 80 VAL A CA 1
ATOM 653 C C . VAL A 1 80 ? 2.980 7.559 -11.774 1.00 87.00 80 VAL A C 1
ATOM 655 O O . VAL A 1 80 ? 2.408 6.854 -12.601 1.00 87.00 80 VAL A O 1
ATOM 658 N N . ARG A 1 81 ? 2.536 8.778 -11.454 1.00 82.62 81 ARG A N 1
ATOM 659 C CA . ARG A 1 81 ? 1.336 9.355 -12.055 1.00 82.62 81 ARG A CA 1
ATOM 660 C C . ARG A 1 81 ? 1.427 9.374 -13.575 1.00 82.62 81 ARG A C 1
ATOM 662 O O . ARG A 1 81 ? 0.458 9.026 -14.226 1.00 82.62 81 ARG A O 1
ATOM 669 N N . TRP A 1 82 ? 2.570 9.748 -14.144 1.00 80.88 82 TRP A N 1
ATOM 670 C CA . TRP A 1 82 ? 2.748 9.802 -15.593 1.00 80.88 82 TRP A CA 1
ATOM 671 C C . TRP A 1 82 ? 2.549 8.425 -16.244 1.00 80.88 82 TRP A C 1
ATOM 673 O O . TRP A 1 82 ? 1.763 8.314 -17.179 1.00 80.88 82 TRP A O 1
ATOM 683 N N . ILE A 1 83 ? 3.165 7.365 -15.709 1.00 78.25 83 ILE A N 1
ATOM 684 C CA . ILE A 1 83 ? 2.960 5.987 -16.197 1.00 78.25 83 ILE A CA 1
ATOM 685 C C . ILE A 1 83 ? 1.477 5.589 -16.085 1.00 78.25 83 ILE A C 1
ATOM 687 O O . ILE A 1 83 ? 0.864 5.154 -17.059 1.00 78.25 83 ILE A O 1
ATOM 691 N N . TYR A 1 84 ? 0.878 5.773 -14.911 1.00 76.19 84 TYR A N 1
ATOM 692 C CA . TYR A 1 84 ? -0.460 5.258 -14.620 1.00 76.19 84 TYR A CA 1
ATOM 693 C C . TYR A 1 84 ? -1.606 6.095 -15.221 1.00 76.19 84 TYR A C 1
ATOM 695 O O . TYR A 1 84 ? -2.667 5.551 -15.528 1.00 76.19 84 TYR A O 1
ATOM 703 N N . ASP A 1 85 ? -1.411 7.400 -15.436 1.00 72.94 85 ASP A N 1
ATOM 704 C CA . ASP A 1 85 ? -2.399 8.284 -16.067 1.00 72.94 85 ASP A CA 1
ATOM 705 C C . ASP A 1 85 ? -2.266 8.368 -17.590 1.00 72.94 85 ASP A C 1
ATOM 707 O O . ASP A 1 85 ? -3.268 8.671 -18.239 1.00 72.94 85 ASP A O 1
ATOM 711 N N . LEU A 1 86 ? -1.080 8.150 -18.169 1.00 64.06 86 LEU A N 1
ATOM 712 C CA . LEU A 1 86 ? -0.871 8.305 -19.617 1.00 64.06 86 LEU A CA 1
ATOM 713 C C . LEU A 1 86 ? -0.654 6.979 -20.332 1.00 64.06 86 LEU A C 1
ATOM 715 O O . LEU A 1 86 ? -1.248 6.772 -21.384 1.00 64.06 86 LEU A O 1
ATOM 719 N N . VAL A 1 87 ? 0.164 6.086 -19.775 1.00 58.12 87 VAL A N 1
ATOM 720 C CA . VAL A 1 87 ? 0.494 4.817 -20.435 1.00 58.12 87 VAL A CA 1
ATOM 721 C C . VAL A 1 87 ? -0.634 3.818 -20.188 1.00 58.12 87 VAL A C 1
ATOM 723 O O . VAL A 1 87 ? -1.317 3.409 -21.123 1.00 58.12 87 VAL A O 1
ATOM 726 N N . LEU A 1 88 ? -0.936 3.537 -18.920 1.00 59.19 88 LEU A N 1
ATOM 727 C CA . LEU A 1 88 ? -1.880 2.476 -18.541 1.00 59.19 88 LEU A CA 1
ATOM 728 C C . LEU A 1 88 ? -3.357 2.903 -18.582 1.00 59.19 88 LEU A C 1
ATOM 730 O O . LEU A 1 88 ? -4.248 2.062 -18.636 1.00 59.19 88 LEU A O 1
ATOM 734 N N . LYS A 1 89 ? -3.645 4.211 -18.596 1.00 57.03 89 LYS A N 1
ATOM 735 C CA . LYS A 1 89 ? -5.015 4.725 -18.774 1.00 57.03 89 LYS A CA 1
ATOM 736 C C . LYS A 1 89 ? -5.468 4.698 -20.235 1.00 57.03 89 LYS A C 1
ATOM 738 O O . LYS A 1 89 ? -6.668 4.632 -20.482 1.00 57.03 89 LYS A O 1
ATOM 743 N N . SER A 1 90 ? -4.535 4.770 -21.191 1.00 47.94 90 SER A N 1
ATOM 744 C CA . SER A 1 90 ? -4.868 4.740 -22.622 1.00 47.94 90 SER A CA 1
ATOM 745 C C . SER A 1 90 ? -5.345 3.356 -23.091 1.00 47.94 90 SER A C 1
ATOM 747 O O . SER A 1 90 ? -6.188 3.287 -23.979 1.00 47.94 90 SER A O 1
ATOM 749 N N . ASP A 1 91 ? -4.935 2.287 -22.395 1.00 43.19 91 ASP A N 1
ATOM 750 C CA . ASP A 1 91 ? -5.405 0.902 -22.589 1.00 43.19 91 ASP A CA 1
ATOM 751 C C . ASP A 1 91 ? -6.699 0.560 -21.817 1.00 43.19 91 ASP A C 1
ATOM 753 O O . ASP A 1 91 ? -7.307 -0.494 -22.015 1.00 43.19 91 ASP A O 1
ATOM 757 N N . ALA A 1 92 ? -7.171 1.452 -20.938 1.00 45.12 92 ALA A N 1
ATOM 758 C CA . ALA A 1 92 ? -8.241 1.166 -19.977 1.00 45.12 92 ALA A CA 1
ATOM 759 C C . ALA A 1 92 ? -9.667 1.154 -20.564 1.00 45.12 92 ALA A C 1
ATOM 761 O O . ALA A 1 92 ? -10.623 0.959 -19.817 1.00 45.12 92 ALA A O 1
ATOM 762 N N . GLN A 1 93 ? -9.849 1.348 -21.877 1.00 45.19 93 GLN A N 1
ATOM 763 C CA . GLN A 1 93 ? -11.169 1.147 -22.492 1.00 45.19 93 GLN A CA 1
ATOM 764 C C . GLN A 1 93 ? -11.552 -0.341 -22.595 1.00 45.19 93 GLN A C 1
ATOM 766 O O . GLN A 1 93 ? -12.740 -0.619 -22.718 1.00 45.19 93 GLN A O 1
ATOM 771 N N . ASN A 1 94 ? -10.596 -1.282 -22.482 1.00 42.72 94 ASN A N 1
ATOM 772 C CA . ASN A 1 94 ? -10.837 -2.720 -22.695 1.00 42.72 94 ASN A CA 1
ATOM 773 C C . ASN A 1 94 ? -10.158 -3.682 -21.682 1.00 42.72 94 ASN A C 1
ATOM 775 O O . ASN A 1 94 ? -10.206 -4.892 -21.898 1.00 42.72 94 ASN A O 1
ATOM 779 N N . HIS A 1 95 ? -9.531 -3.208 -20.594 1.00 46.44 95 HIS A N 1
ATOM 780 C CA . HIS A 1 95 ? -8.648 -4.045 -19.753 1.00 46.44 95 HIS A CA 1
ATOM 781 C C . HIS A 1 95 ? -8.947 -4.024 -18.230 1.00 46.44 95 HIS A C 1
ATOM 783 O O . HIS A 1 95 ? -9.591 -3.088 -17.754 1.00 46.44 95 HIS A O 1
ATOM 789 N N . PRO A 1 96 ? -8.537 -5.087 -17.484 1.00 52.91 96 PRO A N 1
ATOM 790 C CA . PRO A 1 96 ? -8.836 -5.346 -16.059 1.00 52.91 96 PRO A CA 1
ATOM 791 C C . PRO A 1 96 ? -8.440 -4.213 -15.092 1.00 52.91 96 PRO A C 1
ATOM 793 O O . PRO A 1 96 ? -7.735 -3.285 -15.488 1.00 52.91 96 PRO A O 1
ATOM 796 N N . PRO A 1 97 ? -8.876 -4.265 -13.811 1.00 60.12 97 PRO A N 1
ATOM 797 C CA . PRO A 1 97 ? -8.550 -3.226 -12.840 1.00 60.12 97 PRO A CA 1
ATOM 798 C C . PRO A 1 97 ? -7.036 -3.031 -12.714 1.00 60.12 97 PRO A C 1
ATOM 800 O O . PRO A 1 97 ? -6.260 -3.987 -12.716 1.00 60.12 97 PRO A O 1
ATOM 803 N N . LEU A 1 98 ? -6.639 -1.762 -12.619 1.00 69.25 98 LEU A N 1
ATOM 804 C CA . LEU A 1 98 ? -5.250 -1.326 -12.612 1.00 69.25 98 LEU A CA 1
ATOM 805 C C . LEU A 1 98 ? -4.464 -2.051 -11.510 1.00 69.25 98 LEU A C 1
ATOM 807 O O . LEU A 1 98 ? -4.719 -1.839 -10.325 1.00 69.25 98 LEU A O 1
ATOM 811 N N . TYR A 1 99 ? -3.508 -2.895 -11.883 1.00 75.06 99 TYR A N 1
ATOM 812 C CA . TYR A 1 99 ? -2.634 -3.553 -10.918 1.00 75.06 99 TYR A CA 1
ATOM 813 C C . TYR A 1 99 ? -1.403 -2.686 -10.639 1.00 75.06 99 TYR A C 1
ATOM 815 O O . TYR A 1 99 ? -0.859 -2.035 -11.534 1.00 75.06 99 TYR A O 1
ATOM 823 N N . ILE A 1 100 ? -0.980 -2.649 -9.378 1.00 83.56 100 ILE A N 1
ATOM 824 C CA . ILE A 1 100 ? 0.226 -1.943 -8.952 1.00 83.56 100 ILE A CA 1
ATOM 825 C C . ILE A 1 100 ? 1.175 -2.980 -8.358 1.00 83.56 100 ILE A C 1
ATOM 827 O O . ILE A 1 100 ? 0.788 -3.623 -7.382 1.00 83.56 100 ILE A O 1
ATOM 831 N N . PRO A 1 101 ? 2.408 -3.111 -8.883 1.00 87.00 101 PRO A N 1
ATOM 832 C CA . PRO A 1 101 ? 3.446 -3.929 -8.270 1.00 87.00 101 PRO A CA 1
ATOM 833 C C . PRO A 1 101 ? 3.583 -3.675 -6.766 1.00 87.00 101 PRO A C 1
ATOM 835 O O . PRO A 1 101 ? 3.616 -2.523 -6.325 1.00 87.00 101 PRO A O 1
ATOM 838 N N . GLU A 1 102 ? 3.722 -4.729 -5.969 1.00 87.75 102 GLU A N 1
ATOM 839 C CA . GLU A 1 102 ? 3.720 -4.655 -4.505 1.00 87.75 102 GLU A CA 1
ATOM 840 C C . GLU A 1 102 ? 4.774 -3.699 -3.921 1.00 87.75 102 GLU A C 1
ATOM 842 O O . GLU A 1 102 ? 4.423 -2.925 -3.022 1.00 87.75 102 GLU A O 1
ATOM 847 N N . PRO A 1 103 ? 6.020 -3.633 -4.442 1.00 87.12 103 PRO A N 1
ATOM 848 C CA . PRO A 1 103 ? 6.989 -2.647 -3.971 1.00 87.12 103 PRO A CA 1
ATOM 849 C C . PRO A 1 103 ? 6.522 -1.211 -4.221 1.00 87.12 103 PRO A C 1
ATOM 851 O O . PRO A 1 103 ? 6.708 -0.333 -3.379 1.00 87.12 103 PRO A O 1
ATOM 854 N N . LEU A 1 104 ? 5.868 -0.961 -5.358 1.00 88.81 104 LEU A N 1
ATOM 855 C CA . LEU A 1 104 ? 5.327 0.353 -5.683 1.00 88.81 104 LEU A CA 1
ATOM 856 C C . LEU A 1 104 ? 4.117 0.685 -4.801 1.00 88.81 104 LEU A C 1
ATOM 858 O O . LEU A 1 104 ? 4.037 1.797 -4.276 1.00 88.81 104 LEU A O 1
ATOM 862 N N . TYR A 1 105 ? 3.225 -0.281 -4.573 1.00 88.50 105 TYR A N 1
ATOM 863 C CA . TYR A 1 105 ? 2.103 -0.143 -3.645 1.00 88.50 105 TYR A CA 1
ATOM 864 C C . TYR A 1 105 ? 2.583 0.221 -2.233 1.00 88.50 105 TYR A C 1
ATOM 866 O O . TYR A 1 105 ? 2.063 1.159 -1.624 1.00 88.50 105 TYR A O 1
ATOM 874 N N . ALA A 1 106 ? 3.608 -0.469 -1.724 1.00 88.56 106 ALA A N 1
ATOM 875 C CA . ALA A 1 106 ? 4.175 -0.212 -0.404 1.00 88.56 106 ALA A CA 1
ATOM 876 C C . ALA A 1 106 ? 4.775 1.198 -0.295 1.00 88.56 106 ALA A C 1
ATOM 878 O O . ALA A 1 106 ? 4.513 1.897 0.685 1.00 88.56 106 ALA A O 1
ATOM 879 N N . LEU A 1 107 ? 5.507 1.662 -1.314 1.00 87.44 107 LEU A N 1
ATOM 880 C CA . LEU A 1 107 ? 6.070 3.018 -1.335 1.00 87.44 107 LEU A CA 1
ATOM 881 C C . LEU A 1 107 ? 4.992 4.100 -1.402 1.00 87.44 107 LEU A C 1
ATOM 883 O O . LEU A 1 107 ? 5.040 5.065 -0.640 1.00 87.44 107 LEU A O 1
ATOM 887 N N . VAL A 1 108 ? 3.997 3.938 -2.276 1.00 88.88 108 VAL A N 1
ATOM 888 C CA . VAL A 1 108 ? 2.867 4.874 -2.380 1.00 88.88 108 VAL A CA 1
ATOM 889 C C . VAL A 1 108 ? 2.088 4.909 -1.065 1.00 88.88 108 VAL A C 1
ATOM 891 O O . VAL A 1 108 ? 1.704 5.988 -0.612 1.00 88.88 108 VAL A O 1
ATOM 894 N N . THR A 1 109 ? 1.905 3.758 -0.416 1.00 87.12 109 THR A N 1
ATOM 895 C CA . THR A 1 109 ? 1.248 3.670 0.892 1.00 87.12 109 THR A CA 1
ATOM 896 C C . THR A 1 109 ? 2.060 4.376 1.971 1.00 87.12 109 THR A C 1
ATOM 898 O O . THR A 1 109 ? 1.512 5.225 2.672 1.00 87.12 109 THR A O 1
ATOM 901 N N . ALA A 1 110 ? 3.366 4.113 2.060 1.00 84.88 110 ALA A N 1
ATOM 902 C CA 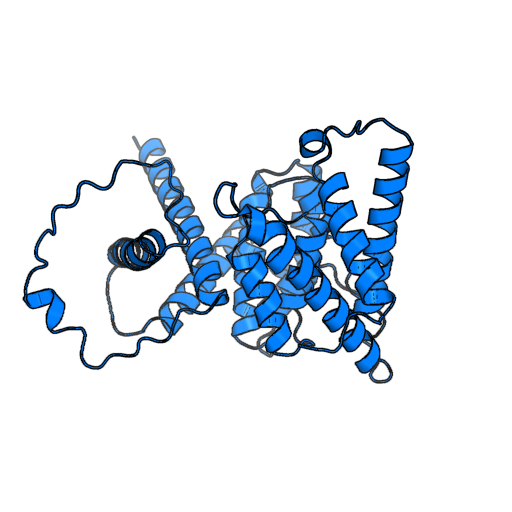. ALA A 1 110 ? 4.255 4.786 3.004 1.00 84.88 110 ALA A CA 1
ATOM 903 C C . ALA A 1 110 ? 4.156 6.311 2.858 1.00 84.88 110 ALA A C 1
ATOM 905 O O . ALA A 1 110 ? 3.880 7.012 3.830 1.00 84.88 110 ALA A O 1
ATOM 906 N N . LEU A 1 111 ? 4.258 6.810 1.625 1.00 84.12 111 LEU A N 1
ATOM 907 C CA . LEU A 1 111 ? 4.110 8.226 1.295 1.00 84.12 111 LEU A CA 1
ATOM 908 C C . LEU A 1 111 ? 2.729 8.786 1.673 1.00 84.12 111 LEU A C 1
ATOM 910 O O . LEU A 1 111 ? 2.637 9.898 2.176 1.00 84.12 111 LEU A O 1
ATOM 914 N N . ASN A 1 112 ? 1.651 8.026 1.474 1.00 82.25 112 ASN A N 1
ATOM 915 C CA . ASN A 1 112 ? 0.290 8.469 1.793 1.00 82.25 112 ASN A CA 1
ATOM 916 C C . ASN A 1 112 ? -0.000 8.500 3.306 1.00 82.25 112 ASN A C 1
ATOM 918 O O . ASN A 1 112 ? -0.817 9.295 3.766 1.00 82.25 112 ASN A O 1
ATOM 922 N N . THR A 1 113 ? 0.645 7.618 4.072 1.00 78.50 113 THR A N 1
ATOM 923 C CA . THR A 1 113 ? 0.508 7.539 5.539 1.00 78.50 113 THR A CA 1
ATOM 924 C C . THR A 1 113 ? 1.403 8.526 6.286 1.00 78.50 113 THR A C 1
ATOM 926 O O . THR A 1 113 ? 1.113 8.865 7.435 1.00 78.50 113 THR A O 1
ATOM 929 N N . TYR A 1 114 ? 2.472 8.999 5.640 1.00 71.12 114 TYR A N 1
ATOM 930 C CA . TYR A 1 114 ? 3.496 9.835 6.251 1.00 71.12 114 TYR A CA 1
ATOM 931 C C . TYR A 1 114 ? 3.303 11.329 5.932 1.00 71.12 114 TYR A C 1
ATOM 933 O O . TYR A 1 114 ? 3.265 11.753 4.779 1.00 71.12 114 TYR A O 1
ATOM 941 N N . THR A 1 115 ? 3.213 12.155 6.974 1.00 55.31 115 THR A N 1
ATOM 942 C CA . THR A 1 115 ? 2.741 13.556 6.963 1.00 55.31 115 THR A CA 1
ATOM 943 C C . THR A 1 115 ? 3.658 14.607 6.345 1.00 55.31 115 THR A C 1
ATOM 945 O O . THR A 1 115 ? 3.326 15.792 6.369 1.00 55.31 115 THR A O 1
ATOM 948 N N . LEU A 1 116 ? 4.800 14.229 5.770 1.00 55.81 116 LEU A N 1
ATOM 949 C CA . LEU A 1 116 ? 5.735 15.208 5.196 1.00 55.81 116 LEU A CA 1
ATOM 950 C C . LEU A 1 116 ? 5.381 15.680 3.789 1.00 55.81 116 LEU A C 1
ATOM 952 O O . LEU A 1 116 ? 6.039 16.582 3.265 1.00 55.81 116 LEU A O 1
ATOM 956 N N . LEU A 1 117 ? 4.371 15.084 3.167 1.00 61.00 117 LEU A N 1
ATOM 957 C CA . LEU A 1 117 ? 3.992 15.436 1.812 1.00 61.00 117 LEU A CA 1
ATOM 958 C C . LEU A 1 117 ? 2.940 16.542 1.781 1.00 61.00 117 LEU A C 1
ATOM 960 O O . LEU A 1 117 ? 2.045 16.620 2.620 1.00 61.00 117 LEU A O 1
ATOM 964 N N . GLU A 1 118 ? 3.024 17.384 0.754 1.00 67.19 118 GLU A N 1
ATOM 965 C CA . GLU A 1 118 ? 1.957 18.318 0.419 1.00 67.19 118 GLU A CA 1
ATOM 966 C C . GLU A 1 118 ? 0.613 17.604 0.192 1.00 67.19 118 GLU A C 1
ATOM 968 O O . GLU A 1 118 ? 0.548 16.448 -0.234 1.00 67.19 118 GLU A O 1
ATOM 973 N N . ALA A 1 119 ? -0.491 18.334 0.369 1.00 70.75 119 ALA A N 1
ATOM 974 C CA . ALA A 1 119 ? -1.833 17.820 0.089 1.00 70.75 119 ALA A CA 1
ATOM 975 C C . ALA A 1 119 ? -2.006 17.318 -1.364 1.00 70.75 119 ALA A C 1
ATOM 977 O O . ALA A 1 119 ? -2.825 16.426 -1.618 1.00 70.75 119 ALA A O 1
ATOM 978 N N . SER A 1 120 ? -1.238 17.872 -2.309 1.00 73.38 120 SER A N 1
ATOM 979 C CA . SER A 1 120 ? -1.174 17.471 -3.721 1.00 73.38 120 SER A CA 1
ATOM 980 C C . SER A 1 120 ? -0.678 16.025 -3.883 1.00 73.38 120 SER A C 1
ATOM 982 O O . SER A 1 120 ? -1.318 15.230 -4.567 1.00 73.38 120 SER A O 1
ATOM 984 N N . HIS A 1 121 ? 0.388 15.640 -3.184 1.00 77.19 121 HIS A N 1
ATOM 985 C CA . HIS A 1 121 ? 0.966 14.293 -3.202 1.00 77.19 121 HIS A CA 1
ATOM 986 C C . HIS A 1 121 ? 0.060 13.241 -2.585 1.00 77.19 121 HIS A C 1
ATOM 988 O O . HIS A 1 121 ? -0.168 12.200 -3.196 1.00 77.19 121 HIS A O 1
ATOM 994 N N . ALA A 1 122 ? -0.528 13.539 -1.423 1.00 76.94 122 ALA A N 1
ATOM 995 C CA . ALA A 1 122 ? -1.514 12.654 -0.810 1.00 76.94 122 ALA A CA 1
ATOM 996 C C . ALA A 1 122 ? -2.695 12.398 -1.764 1.00 76.94 122 ALA A C 1
ATOM 998 O O . ALA A 1 122 ? -3.256 11.308 -1.800 1.00 76.94 122 ALA A O 1
ATOM 999 N N . THR A 1 123 ? -3.057 13.388 -2.585 1.00 78.38 123 THR A N 1
ATOM 1000 C CA . THR A 1 123 ? -4.096 13.228 -3.611 1.00 78.38 123 THR A CA 1
ATOM 1001 C C . THR A 1 123 ? -3.643 12.309 -4.748 1.00 78.38 123 THR A C 1
ATOM 1003 O O . THR A 1 123 ? -4.431 11.474 -5.174 1.00 78.38 123 THR A O 1
ATOM 1006 N N . ILE A 1 124 ? -2.383 12.395 -5.195 1.00 81.25 124 ILE A N 1
ATOM 1007 C CA . ILE A 1 124 ? -1.821 11.474 -6.203 1.00 81.25 124 ILE A CA 1
ATOM 1008 C C . ILE A 1 124 ? -1.826 10.033 -5.679 1.00 81.25 124 ILE A C 1
ATOM 1010 O O . ILE A 1 124 ? -2.330 9.142 -6.360 1.00 81.25 124 ILE A O 1
ATOM 1014 N N . CYS A 1 125 ? -1.321 9.805 -4.461 1.00 86.06 125 CYS A N 1
ATOM 1015 C CA . CYS A 1 125 ? -1.304 8.471 -3.861 1.00 86.06 125 CYS A CA 1
ATOM 1016 C C . CYS A 1 125 ? -2.714 7.889 -3.737 1.00 86.06 125 CYS A C 1
ATOM 1018 O O . CYS A 1 125 ? -2.946 6.729 -4.065 1.00 86.06 125 CYS A O 1
ATOM 1020 N N . GLN A 1 126 ? -3.668 8.699 -3.277 1.00 81.38 126 GLN A N 1
ATOM 1021 C CA . GLN A 1 126 ? -5.053 8.268 -3.128 1.00 81.38 126 GLN A CA 1
ATOM 1022 C C . GLN A 1 126 ? -5.742 8.002 -4.455 1.00 81.38 126 GLN A C 1
ATOM 1024 O O . GLN A 1 126 ? -6.493 7.038 -4.530 1.00 81.38 126 GLN A O 1
ATOM 1029 N N . ASP A 1 127 ? -5.520 8.825 -5.481 1.00 80.00 127 ASP A N 1
ATOM 1030 C CA . ASP A 1 127 ? -6.089 8.570 -6.805 1.00 80.00 127 ASP A CA 1
ATOM 1031 C C . ASP A 1 127 ? -5.620 7.214 -7.335 1.00 80.00 127 ASP A C 1
ATOM 1033 O O . ASP A 1 127 ? -6.442 6.367 -7.688 1.00 80.00 127 ASP A O 1
ATOM 1037 N N . LEU A 1 128 ? -4.311 6.973 -7.259 1.00 82.19 128 LEU A N 1
ATOM 1038 C CA . LEU A 1 128 ? -3.686 5.734 -7.698 1.00 82.19 128 LEU A CA 1
ATOM 1039 C C . LEU A 1 128 ? -4.203 4.508 -6.922 1.00 82.19 128 LEU A C 1
ATOM 1041 O O . LE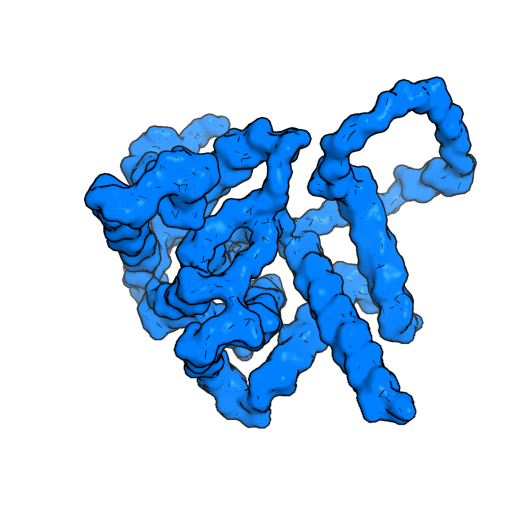U A 1 128 ? -4.632 3.524 -7.525 1.00 82.19 128 LEU A O 1
ATOM 1045 N N . ILE A 1 129 ? -4.225 4.578 -5.588 1.00 82.56 129 ILE A N 1
ATOM 1046 C CA . ILE A 1 129 ? -4.726 3.493 -4.729 1.00 82.56 129 ILE A CA 1
ATOM 1047 C C . ILE A 1 129 ? -6.242 3.275 -4.931 1.00 82.56 129 ILE A C 1
ATOM 1049 O O . ILE A 1 129 ? -6.718 2.145 -4.972 1.00 82.56 129 ILE A O 1
ATOM 1053 N N . SER A 1 130 ? -7.030 4.340 -5.110 1.00 77.31 130 SER A N 1
ATOM 1054 C CA . SER A 1 130 ? -8.490 4.229 -5.272 1.00 77.31 130 SER A CA 1
ATOM 1055 C C . SER A 1 130 ? -8.916 3.547 -6.574 1.00 77.31 130 SER A C 1
ATOM 1057 O O . SER A 1 130 ? -9.966 2.902 -6.607 1.00 77.31 130 SER A O 1
ATOM 1059 N N . ARG A 1 131 ? -8.100 3.673 -7.626 1.00 75.12 131 ARG A N 1
ATOM 1060 C CA . ARG A 1 131 ? -8.354 3.130 -8.968 1.00 75.12 131 ARG A CA 1
ATOM 1061 C C . ARG A 1 131 ? -7.723 1.760 -9.199 1.00 75.12 131 ARG A C 1
ATOM 1063 O O . ARG A 1 131 ? -8.005 1.145 -10.223 1.00 75.12 131 ARG A O 1
ATOM 1070 N N . SER A 1 132 ? -6.870 1.305 -8.286 1.00 77.81 132 SER A N 1
ATOM 1071 C CA . SER A 1 132 ? -6.181 0.023 -8.403 1.00 77.81 132 SER A CA 1
ATOM 1072 C C . SER A 1 132 ? -6.922 -1.124 -7.734 1.00 77.81 132 SER A C 1
ATOM 1074 O O . SER A 1 132 ? -7.716 -0.936 -6.805 1.00 77.81 132 SER A O 1
ATOM 1076 N N . SER A 1 133 ? -6.650 -2.334 -8.210 1.00 78.94 133 SER A N 1
ATOM 1077 C CA . SER A 1 133 ? -6.987 -3.568 -7.504 1.00 78.94 133 SER A CA 1
ATOM 1078 C C . SER A 1 133 ? -6.377 -3.565 -6.107 1.00 78.94 133 SER A C 1
ATOM 1080 O O . SER A 1 133 ? -5.329 -2.959 -5.881 1.00 78.94 133 SER A O 1
ATOM 1082 N N . PHE A 1 134 ? -7.015 -4.262 -5.165 1.00 83.31 134 PHE A N 1
ATOM 1083 C CA . PHE A 1 134 ? -6.320 -4.563 -3.918 1.00 83.31 134 PHE A CA 1
ATOM 1084 C C . PHE A 1 134 ? -5.096 -5.449 -4.215 1.00 83.31 134 PHE A C 1
ATOM 1086 O O . PHE A 1 134 ? -5.158 -6.266 -5.139 1.00 83.31 134 PHE A O 1
ATOM 1093 N N . PRO A 1 135 ? -3.984 -5.279 -3.477 1.00 84.25 135 PRO A N 1
ATOM 1094 C CA . PRO A 1 135 ? -2.860 -6.204 -3.543 1.00 84.25 135 PRO A CA 1
ATOM 1095 C C . PRO A 1 135 ? -3.319 -7.633 -3.235 1.00 84.25 135 PRO A C 1
ATOM 1097 O O . PRO A 1 135 ? -4.320 -7.844 -2.553 1.00 84.25 135 PRO A O 1
ATOM 1100 N N . SER A 1 136 ? -2.580 -8.613 -3.747 1.00 83.25 136 SER A N 1
ATOM 1101 C CA . SER A 1 136 ? -2.818 -10.027 -3.446 1.00 83.25 136 SER A CA 1
ATOM 1102 C C . SER A 1 136 ? -2.009 -10.462 -2.215 1.00 83.25 136 SER A C 1
ATOM 1104 O O . SER A 1 136 ? -0.922 -9.921 -1.990 1.00 83.25 136 SER A O 1
ATOM 1106 N N . PRO A 1 137 ? -2.488 -11.441 -1.423 1.00 87.44 137 PRO A N 1
ATOM 1107 C CA . PRO A 1 137 ? -1.713 -12.030 -0.334 1.00 87.44 137 PRO A CA 1
ATOM 1108 C C . PRO A 1 137 ? -0.562 -12.860 -0.917 1.00 87.44 137 PRO A C 1
ATOM 1110 O O . PRO A 1 137 ? -0.717 -14.031 -1.245 1.00 87.44 137 PRO A O 1
ATOM 1113 N N . SER A 1 138 ? 0.595 -12.229 -1.094 1.00 88.62 138 SER A N 1
ATOM 1114 C CA . SER A 1 138 ? 1.793 -12.852 -1.659 1.00 88.62 138 SER A CA 1
ATOM 1115 C C . SER A 1 138 ? 3.008 -12.630 -0.758 1.00 88.62 138 SER A C 1
ATOM 1117 O O . SER A 1 138 ? 3.075 -11.657 0.002 1.00 88.62 138 SER A O 1
ATOM 1119 N N . THR A 1 139 ? 4.028 -13.477 -0.896 1.00 89.50 139 THR A N 1
ATOM 1120 C CA . THR A 1 139 ? 5.342 -13.243 -0.277 1.00 89.50 139 THR A CA 1
ATOM 1121 C C . THR A 1 139 ? 5.927 -11.893 -0.693 1.00 89.50 139 THR A C 1
ATOM 1123 O O . THR A 1 139 ? 6.511 -11.185 0.126 1.00 89.50 139 THR A O 1
ATOM 1126 N N . ALA A 1 140 ? 5.728 -11.482 -1.952 1.00 87.50 140 ALA A N 1
ATOM 1127 C CA . ALA A 1 140 ? 6.181 -10.180 -2.442 1.00 87.50 140 ALA A CA 1
ATOM 1128 C C . ALA A 1 140 ? 5.488 -9.022 -1.706 1.00 87.50 140 ALA A C 1
ATOM 1130 O O . ALA A 1 140 ? 6.146 -8.040 -1.348 1.00 87.50 140 ALA A O 1
ATOM 1131 N N . PHE A 1 141 ? 4.190 -9.149 -1.421 1.00 90.00 141 PHE A N 1
ATOM 1132 C CA . PHE A 1 141 ? 3.448 -8.192 -0.607 1.00 90.00 141 PHE A CA 1
ATOM 1133 C C . PHE A 1 141 ? 3.994 -8.127 0.824 1.00 90.00 141 PHE A C 1
ATOM 1135 O O . PHE A 1 141 ? 4.367 -7.047 1.290 1.00 90.00 141 PHE A O 1
ATOM 1142 N N . ALA A 1 142 ? 4.118 -9.276 1.496 1.00 91.62 142 ALA A N 1
ATOM 1143 C CA . ALA A 1 142 ? 4.619 -9.356 2.867 1.00 91.62 142 ALA A CA 1
ATOM 1144 C C . ALA A 1 142 ? 6.038 -8.774 3.002 1.00 91.62 142 ALA A C 1
ATOM 1146 O O . ALA A 1 142 ? 6.305 -7.994 3.917 1.00 91.62 142 ALA A O 1
ATOM 1147 N N . GLN A 1 143 ? 6.932 -9.076 2.056 1.00 90.69 143 GLN A N 1
ATOM 1148 C CA . GLN A 1 143 ? 8.282 -8.506 2.000 1.00 90.69 143 GLN A CA 1
ATOM 1149 C C . GLN A 1 143 ? 8.268 -6.996 1.737 1.00 90.69 143 GLN A C 1
ATOM 1151 O O . GLN A 1 143 ? 9.028 -6.255 2.362 1.00 90.69 143 GLN A O 1
ATOM 1156 N N . SER A 1 144 ? 7.381 -6.513 0.862 1.00 90.56 144 SER A N 1
ATOM 1157 C CA . SER A 1 144 ? 7.268 -5.081 0.555 1.00 90.56 144 SER A CA 1
ATOM 1158 C C . SER A 1 144 ? 6.828 -4.258 1.772 1.00 90.56 144 SER A C 1
ATOM 1160 O O . SER A 1 144 ? 7.251 -3.115 1.928 1.00 90.56 144 SER A O 1
ATOM 1162 N N . LEU A 1 145 ? 6.052 -4.835 2.695 1.00 91.12 145 LEU A N 1
ATOM 1163 C CA . LEU A 1 145 ? 5.686 -4.185 3.961 1.00 91.12 145 LEU A CA 1
ATOM 1164 C C . LEU A 1 145 ? 6.868 -4.019 4.938 1.00 91.12 145 LEU A C 1
ATOM 1166 O O . LEU A 1 145 ? 6.814 -3.151 5.813 1.00 91.12 145 LEU A O 1
ATOM 1170 N N . GLN A 1 146 ? 7.934 -4.812 4.774 1.00 89.69 146 GLN A N 1
ATOM 1171 C CA . GLN A 1 146 ? 9.162 -4.767 5.586 1.00 89.69 146 GLN A CA 1
ATOM 1172 C C . GLN A 1 146 ? 10.220 -3.800 5.035 1.00 89.69 146 GLN A C 1
ATOM 1174 O O . GLN A 1 146 ? 11.293 -3.627 5.623 1.00 89.69 146 GLN A O 1
ATOM 1179 N N . ILE A 1 147 ? 9.926 -3.139 3.914 1.00 87.12 147 ILE A N 1
ATOM 1180 C CA . ILE A 1 147 ? 10.760 -2.066 3.379 1.00 87.12 147 ILE A CA 1
ATOM 1181 C C . ILE A 1 147 ? 10.945 -0.989 4.454 1.00 87.12 147 ILE A C 1
ATOM 1183 O O . ILE A 1 147 ? 9.975 -0.467 5.001 1.00 87.12 147 ILE A O 1
ATOM 1187 N N 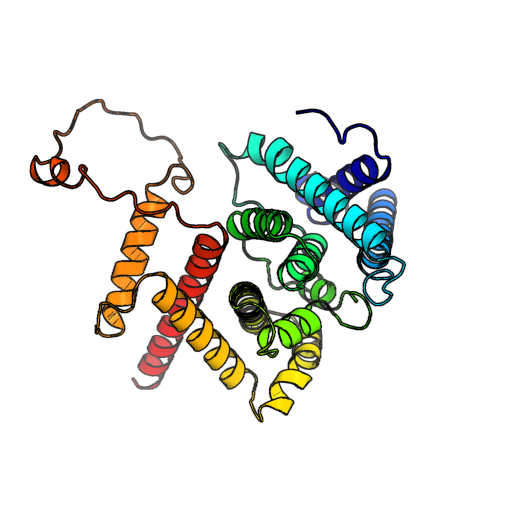. HIS A 1 148 ? 12.199 -0.652 4.755 1.00 83.56 148 HIS A N 1
ATOM 1188 C CA . HIS A 1 148 ? 12.534 0.366 5.747 1.00 83.56 148 HIS A CA 1
ATOM 1189 C C . HIS A 1 148 ? 12.496 1.757 5.134 1.00 83.56 148 HIS A C 1
ATOM 1191 O O . HIS A 1 148 ? 13.209 2.038 4.184 1.00 83.56 148 HIS A O 1
ATOM 1197 N N . VAL A 1 149 ? 11.715 2.649 5.720 1.00 76.88 149 VAL A N 1
ATOM 1198 C CA . VAL A 1 149 ? 11.598 4.056 5.365 1.00 76.88 149 VAL A CA 1
ATOM 1199 C C . VAL A 1 149 ? 12.142 4.865 6.545 1.00 76.88 149 VAL A C 1
ATOM 1201 O O . VAL A 1 149 ? 11.447 5.153 7.520 1.00 76.88 149 VAL A O 1
ATOM 1204 N N . GLY A 1 150 ? 13.440 5.177 6.497 1.00 76.12 150 GLY A N 1
ATOM 1205 C CA . GLY A 1 150 ? 14.171 5.684 7.658 1.00 76.12 150 GLY A CA 1
ATOM 1206 C C . GLY A 1 150 ? 14.390 4.573 8.689 1.00 76.12 150 GLY A C 1
ATOM 1207 O O . GLY A 1 150 ? 14.941 3.527 8.364 1.00 76.12 150 GLY A O 1
ATOM 1208 N N . THR A 1 151 ? 13.969 4.792 9.936 1.00 78.00 151 THR A N 1
ATOM 1209 C CA . THR A 1 151 ? 14.102 3.806 11.029 1.00 78.00 151 THR A CA 1
ATOM 1210 C C . THR A 1 151 ? 12.881 2.899 11.195 1.00 78.00 151 THR A C 1
ATOM 1212 O O . THR A 1 151 ? 12.854 2.090 12.116 1.00 78.00 151 THR A O 1
ATOM 1215 N N . LEU A 1 152 ? 11.847 3.066 10.368 1.00 82.75 152 LEU A N 1
ATOM 1216 C CA . LEU A 1 152 ? 10.573 2.358 10.485 1.00 82.75 152 LEU A CA 1
ATOM 1217 C C . LEU A 1 152 ? 10.308 1.558 9.217 1.00 82.75 152 LEU A C 1
ATOM 1219 O O . LEU A 1 152 ? 10.615 2.031 8.128 1.00 82.75 152 LEU A O 1
ATOM 1223 N N . THR A 1 153 ? 9.700 0.381 9.328 1.00 88.19 153 THR A N 1
ATOM 1224 C CA . THR A 1 153 ? 9.164 -0.306 8.146 1.00 88.19 153 THR A CA 1
ATOM 1225 C C . THR A 1 153 ? 7.907 0.401 7.639 1.00 88.19 153 THR A C 1
ATOM 1227 O O . THR A 1 153 ? 7.278 1.166 8.379 1.00 88.19 153 THR A O 1
ATOM 1230 N N . VAL A 1 154 ? 7.501 0.132 6.394 1.00 88.88 154 VAL A N 1
ATOM 1231 C CA . VAL A 1 154 ? 6.218 0.613 5.854 1.00 88.88 154 VAL A CA 1
ATOM 1232 C C . VAL A 1 154 ? 5.071 0.230 6.791 1.00 88.88 154 VAL A C 1
ATOM 1234 O O . VAL A 1 154 ? 4.266 1.087 7.146 1.00 88.88 154 VAL A O 1
ATOM 1237 N N . LEU A 1 155 ? 5.034 -1.017 7.265 1.00 91.50 155 LEU A N 1
ATOM 1238 C CA . LEU A 1 155 ? 4.023 -1.478 8.218 1.00 91.50 155 LEU A CA 1
ATOM 1239 C C . LEU A 1 155 ? 4.061 -0.701 9.543 1.00 91.50 155 LEU A C 1
ATOM 1241 O O . LEU A 1 155 ? 3.019 -0.262 10.038 1.00 91.50 155 LEU A O 1
ATOM 1245 N N . SER A 1 156 ? 5.255 -0.469 10.098 1.00 88.94 156 SER A N 1
ATOM 1246 C CA . SER A 1 156 ? 5.397 0.318 11.324 1.00 88.94 156 SER A CA 1
ATOM 1247 C C . SER A 1 156 ? 4.965 1.774 11.137 1.00 88.94 156 SER A C 1
ATOM 1249 O O . SER A 1 156 ? 4.370 2.345 12.050 1.00 88.94 156 SER A O 1
ATOM 1251 N N . LEU A 1 157 ? 5.205 2.374 9.966 1.00 87.62 157 LEU A N 1
ATOM 1252 C CA . LEU A 1 157 ? 4.733 3.724 9.648 1.00 87.62 157 LEU A CA 1
ATOM 1253 C C . LEU A 1 157 ? 3.211 3.824 9.680 1.00 87.62 157 LEU A C 1
ATOM 1255 O O . LEU A 1 157 ? 2.688 4.758 10.290 1.00 87.62 157 LEU A O 1
ATOM 1259 N N . MET A 1 158 ? 2.505 2.854 9.089 1.00 90.56 158 MET A N 1
ATOM 1260 C CA . MET A 1 158 ? 1.041 2.829 9.152 1.00 90.56 158 MET A CA 1
ATOM 1261 C C . MET A 1 158 ? 0.572 2.766 10.610 1.00 90.56 158 MET A C 1
ATOM 1263 O O . MET A 1 158 ? -0.279 3.551 11.027 1.00 90.56 158 MET A O 1
ATOM 1267 N N . GLY A 1 159 ? 1.169 1.877 11.411 1.00 90.06 159 GLY A N 1
ATOM 1268 C CA . GLY A 1 159 ? 0.840 1.733 12.829 1.00 90.06 159 GLY A CA 1
ATOM 1269 C C . GLY A 1 159 ? 1.073 3.012 13.631 1.00 90.06 159 GLY A C 1
ATOM 1270 O O . GLY A 1 159 ? 0.164 3.486 14.311 1.00 90.06 159 GLY A O 1
ATOM 1271 N N . HIS A 1 160 ? 2.248 3.632 13.505 1.00 87.44 160 HIS A N 1
ATOM 1272 C CA . HIS A 1 160 ? 2.549 4.901 14.175 1.00 87.44 160 HIS A CA 1
ATOM 1273 C C . HIS A 1 160 ? 1.601 6.028 13.751 1.00 87.44 160 HIS A C 1
ATOM 1275 O O . HIS A 1 160 ? 1.110 6.764 14.609 1.00 87.44 160 HIS A O 1
ATOM 1281 N N . SER A 1 161 ? 1.316 6.140 12.451 1.00 87.56 161 SER A N 1
ATOM 1282 C CA . SER A 1 161 ? 0.419 7.162 11.908 1.00 87.56 161 SER A CA 1
ATOM 1283 C C . SER A 1 161 ? -1.014 6.988 12.420 1.00 87.56 161 SER A C 1
ATOM 1285 O O . SER A 1 161 ? -1.641 7.955 12.843 1.00 87.56 161 SER A O 1
ATOM 1287 N N . TYR A 1 162 ? -1.525 5.755 12.484 1.00 90.19 162 TYR A N 1
ATOM 1288 C CA . TYR A 1 162 ? -2.846 5.474 13.056 1.00 90.19 162 TYR A CA 1
ATOM 1289 C C . TYR A 1 162 ? -2.930 5.798 14.559 1.00 90.19 162 TYR A C 1
ATOM 1291 O O . TYR A 1 162 ? -3.916 6.391 15.021 1.00 90.19 162 TYR A O 1
ATOM 1299 N N . MET A 1 163 ? -1.889 5.423 15.311 1.00 86.31 163 MET A N 1
ATOM 1300 C CA . MET A 1 163 ? -1.841 5.540 16.771 1.00 86.31 163 MET A CA 1
ATOM 1301 C C . MET A 1 163 ? -1.605 6.967 17.270 1.00 86.31 163 MET A C 1
ATOM 1303 O O . MET A 1 163 ? -1.971 7.282 18.400 1.00 86.31 163 MET A O 1
ATOM 1307 N N . SER A 1 164 ? -0.994 7.827 16.460 1.00 83.75 164 SER A N 1
ATOM 1308 C CA . SER A 1 164 ? -0.701 9.202 16.848 1.00 83.75 164 SER A CA 1
ATOM 1309 C C . SER A 1 164 ? -1.965 10.061 16.839 1.00 83.75 164 SER A C 1
ATOM 1311 O O . SER A 1 164 ? -2.587 10.278 15.802 1.00 83.75 164 SER A O 1
ATOM 1313 N N . GLU A 1 165 ? -2.336 10.620 17.990 1.00 76.31 165 GLU A N 1
ATOM 1314 C CA . GLU A 1 165 ? -3.446 11.581 18.076 1.00 76.31 165 GLU A CA 1
ATOM 1315 C C . GLU A 1 165 ? -3.116 12.938 17.440 1.00 76.31 165 GLU A C 1
ATOM 1317 O O . GLU A 1 165 ? -4.022 13.696 17.101 1.00 76.31 165 GLU A O 1
ATOM 1322 N N . MET A 1 166 ? -1.825 13.218 17.236 1.00 76.75 166 MET A N 1
ATOM 1323 C CA . MET A 1 166 ? -1.326 14.440 16.599 1.00 76.75 166 MET A CA 1
ATOM 1324 C C . MET A 1 166 ? -1.415 14.389 15.069 1.00 76.75 166 MET A C 1
ATOM 1326 O O . MET A 1 166 ? -1.262 15.413 14.404 1.00 76.75 166 MET A O 1
ATOM 1330 N N . GLU A 1 167 ? -1.627 13.202 14.501 1.00 71.88 167 GLU A N 1
ATOM 1331 C CA . GLU A 1 167 ? -1.745 13.020 13.060 1.00 71.88 167 GLU A CA 1
ATOM 1332 C C . GLU A 1 167 ? -3.090 13.553 12.538 1.00 71.88 167 GLU A C 1
ATOM 1334 O O . GLU A 1 167 ? -4.132 13.355 13.179 1.00 71.88 167 GLU A O 1
ATOM 1339 N N . PRO A 1 168 ? -3.118 14.196 11.353 1.00 73.50 168 PRO A N 1
ATOM 1340 C CA . PRO A 1 168 ? -4.362 14.624 10.730 1.00 73.50 168 PRO A CA 1
ATOM 1341 C C . PRO A 1 168 ? -5.350 13.461 10.599 1.00 73.50 168 PRO A C 1
ATOM 1343 O O . PRO A 1 168 ? -4.967 12.340 10.257 1.00 73.50 168 PRO A O 1
ATOM 1346 N N . SER A 1 169 ? -6.649 13.734 10.777 1.00 77.94 169 SER A N 1
ATOM 1347 C CA . SER A 1 169 ? -7.704 12.708 10.668 1.00 77.94 169 SER A CA 1
ATOM 1348 C C . SER A 1 169 ? -7.638 11.922 9.352 1.00 77.94 169 SER A C 1
ATOM 1350 O O . SER A 1 169 ? -7.888 10.718 9.330 1.00 77.94 169 SER A O 1
ATOM 1352 N N . ARG A 1 170 ? -7.240 12.592 8.263 1.00 79.56 170 ARG A N 1
ATOM 1353 C CA . ARG A 1 170 ? -6.991 11.993 6.948 1.00 79.56 170 ARG A CA 1
ATOM 1354 C C . ARG A 1 170 ? -5.893 10.926 6.995 1.00 79.56 170 ARG A C 1
ATOM 1356 O O . ARG A 1 170 ? -6.134 9.822 6.515 1.00 79.56 170 ARG A O 1
ATOM 1363 N N . SER A 1 171 ? -4.724 11.244 7.554 1.00 80.44 171 SER A N 1
ATOM 1364 C CA . SER A 1 171 ? -3.588 10.317 7.659 1.00 80.44 171 SER A CA 1
ATOM 1365 C C . SER A 1 171 ? -3.963 9.104 8.500 1.00 80.44 171 SER A C 1
ATOM 1367 O O . SER A 1 171 ? -3.809 7.972 8.050 1.00 80.44 171 SER A O 1
ATOM 1369 N N . ARG A 1 172 ? -4.583 9.336 9.666 1.00 87.38 172 ARG A N 1
ATOM 1370 C CA . ARG A 1 172 ? -5.051 8.266 10.558 1.00 87.38 172 ARG A CA 1
ATOM 1371 C C . ARG A 1 172 ? -6.038 7.328 9.870 1.00 87.38 172 ARG A C 1
ATOM 1373 O O . ARG A 1 172 ? -5.918 6.115 10.009 1.00 87.38 172 ARG A O 1
ATOM 1380 N N . ARG A 1 173 ? -6.981 7.868 9.090 1.00 86.50 173 ARG A N 1
ATOM 1381 C CA . ARG A 1 173 ? -7.949 7.067 8.327 1.00 86.50 173 ARG A CA 1
ATOM 1382 C C . ARG A 1 173 ? -7.290 6.208 7.261 1.00 86.50 173 ARG A C 1
ATOM 1384 O O . ARG A 1 173 ? -7.604 5.028 7.172 1.00 86.50 173 ARG A O 1
ATOM 1391 N N . ILE A 1 174 ? -6.384 6.781 6.475 1.00 87.19 174 ILE A N 1
ATOM 1392 C CA . ILE A 1 174 ? -5.650 6.029 5.450 1.00 87.19 174 ILE A CA 1
ATOM 1393 C C . ILE A 1 174 ? -4.870 4.902 6.119 1.00 87.19 174 ILE A C 1
ATOM 1395 O O . ILE A 1 174 ? -5.026 3.746 5.739 1.00 87.19 174 ILE A O 1
ATOM 1399 N N . SER A 1 175 ? -4.107 5.221 7.160 1.00 90.88 175 SER A N 1
ATOM 1400 C CA . SER A 1 175 ? -3.340 4.244 7.924 1.00 90.88 175 SER A CA 1
ATOM 1401 C C . SER A 1 175 ? -4.225 3.135 8.491 1.00 90.88 175 SER A C 1
ATOM 1403 O O . SER A 1 175 ? -3.882 1.968 8.346 1.00 90.88 175 SER A O 1
ATOM 1405 N N . ALA A 1 176 ? -5.403 3.466 9.030 1.00 92.81 176 ALA A N 1
ATOM 1406 C CA . ALA A 1 176 ? -6.366 2.470 9.496 1.00 92.81 176 ALA A CA 1
ATOM 1407 C C . ALA A 1 176 ? -6.854 1.555 8.362 1.00 92.81 176 ALA A C 1
ATOM 1409 O O . ALA A 1 176 ? -6.812 0.337 8.504 1.00 92.81 176 ALA A O 1
ATOM 1410 N N . THR A 1 177 ? -7.264 2.123 7.220 1.00 91.81 177 THR A N 1
ATOM 1411 C CA . THR A 1 177 ? -7.731 1.331 6.064 1.00 91.81 177 THR A CA 1
ATOM 1412 C C . THR A 1 177 ? -6.652 0.396 5.521 1.00 91.81 177 THR A C 1
ATOM 1414 O O . THR A 1 177 ? -6.942 -0.748 5.185 1.00 91.81 177 THR A O 1
ATOM 1417 N N . GLN A 1 178 ? -5.400 0.857 5.486 1.00 92.56 178 GLN A N 1
ATOM 1418 C CA . GLN A 1 178 ? -4.262 0.077 5.007 1.00 92.56 178 GLN A CA 1
ATOM 1419 C C . GLN A 1 178 ? -3.875 -1.025 5.998 1.00 92.56 178 GLN A C 1
ATOM 1421 O O . GLN A 1 178 ? -3.687 -2.169 5.594 1.00 92.56 178 GLN A O 1
ATOM 1426 N N . LEU A 1 179 ? -3.833 -0.717 7.299 1.00 94.19 179 LEU A N 1
ATOM 1427 C CA . LEU A 1 179 ? -3.607 -1.714 8.349 1.00 94.19 179 LEU A CA 1
ATOM 1428 C C . LEU A 1 179 ? -4.692 -2.788 8.347 1.00 94.19 179 LEU A C 1
ATOM 1430 O O . LEU A 1 179 ? -4.366 -3.967 8.450 1.00 94.19 179 LEU A O 1
ATOM 1434 N N . TRP A 1 180 ? -5.963 -2.400 8.200 1.00 94.38 180 TRP A N 1
ATOM 1435 C CA . TRP A 1 180 ? -7.055 -3.366 8.134 1.00 94.38 180 TRP A CA 1
ATOM 1436 C C . TRP A 1 180 ? -6.871 -4.312 6.953 1.00 94.38 180 TRP A C 1
ATOM 1438 O O . TRP A 1 180 ? -6.972 -5.521 7.133 1.00 94.38 180 TRP A O 1
ATOM 1448 N N . LEU A 1 181 ? -6.533 -3.781 5.775 1.00 92.00 181 LEU A N 1
ATOM 1449 C CA . LEU A 1 181 ? -6.295 -4.588 4.583 1.00 92.00 181 LEU A CA 1
ATOM 1450 C C . LEU A 1 181 ? -5.135 -5.579 4.789 1.00 92.00 181 LEU A C 1
ATOM 1452 O O . LEU A 1 181 ? -5.273 -6.757 4.466 1.00 92.00 181 LEU A O 1
ATOM 1456 N N . VAL A 1 182 ? -4.024 -5.137 5.390 1.00 92.81 182 VAL A N 1
ATOM 1457 C CA . VAL A 1 182 ? -2.891 -6.013 5.739 1.00 92.81 182 VAL A CA 1
ATOM 1458 C C . VAL A 1 182 ? -3.333 -7.134 6.682 1.00 92.81 182 VAL A C 1
ATOM 1460 O O . VAL A 1 182 ? -3.075 -8.304 6.407 1.00 92.81 182 VAL A O 1
ATOM 1463 N N . VAL A 1 183 ? -4.027 -6.799 7.773 1.00 92.56 183 VAL A N 1
ATOM 1464 C CA . VAL A 1 183 ? -4.490 -7.782 8.767 1.00 92.56 183 VAL A CA 1
ATOM 1465 C C . VAL A 1 183 ? -5.538 -8.725 8.172 1.00 92.56 183 VAL A C 1
ATOM 1467 O O . VAL A 1 183 ? -5.552 -9.911 8.494 1.00 92.56 183 VAL A O 1
ATOM 1470 N N . HIS A 1 184 ? -6.401 -8.225 7.288 1.00 90.12 184 HIS A N 1
ATOM 1471 C CA . HIS A 1 184 ? -7.405 -9.019 6.590 1.00 90.12 184 HIS A CA 1
ATOM 1472 C C . HIS A 1 184 ? -6.758 -10.076 5.684 1.00 90.12 184 HIS A C 1
ATOM 1474 O O . HIS A 1 184 ? -7.169 -11.232 5.715 1.00 90.12 184 HIS A O 1
ATOM 1480 N N . MET A 1 185 ? -5.726 -9.701 4.925 1.00 89.50 185 MET A N 1
ATOM 1481 C CA . MET A 1 185 ? -5.016 -10.611 4.019 1.00 89.50 185 MET A CA 1
ATOM 1482 C C . MET A 1 185 ? -4.024 -11.536 4.730 1.00 89.50 185 MET A C 1
ATOM 1484 O O . MET A 1 185 ? -3.662 -12.572 4.184 1.00 89.50 185 MET A O 1
ATOM 1488 N N . MET A 1 186 ? -3.594 -11.191 5.947 1.00 90.94 186 MET A N 1
ATOM 1489 C CA . MET A 1 186 ? -2.570 -11.930 6.690 1.00 90.94 186 MET A CA 1
ATOM 1490 C C . MET A 1 186 ? -2.899 -13.420 6.875 1.00 90.94 186 MET A C 1
ATOM 1492 O O . MET A 1 186 ? -1.989 -14.240 6.861 1.00 90.94 186 MET A O 1
ATOM 1496 N N . GLY A 1 187 ? -4.178 -13.782 7.024 1.00 84.12 187 GLY A N 1
ATOM 1497 C CA . GLY A 1 187 ? -4.600 -15.184 7.167 1.00 84.12 187 GLY A CA 1
ATOM 1498 C C . GLY A 1 187 ? -4.477 -16.027 5.891 1.00 84.12 187 GLY A C 1
ATOM 1499 O O . GLY A 1 187 ? -4.631 -17.239 5.959 1.00 84.12 187 GLY A O 1
ATOM 1500 N N . GLN A 1 188 ? -4.217 -15.394 4.744 1.00 88.94 188 GLN A N 1
ATOM 1501 C CA . GLN A 1 188 ? -4.044 -16.044 3.439 1.00 88.94 188 GLN A CA 1
ATOM 1502 C C . GLN A 1 188 ? -2.565 -16.125 3.024 1.00 88.94 188 GLN A C 1
ATOM 1504 O O . GLN A 1 188 ? -2.261 -16.587 1.928 1.00 88.94 188 GLN A O 1
ATOM 1509 N N . LEU A 1 189 ? -1.653 -15.631 3.867 1.00 90.44 189 LEU A N 1
ATOM 1510 C CA . LEU A 1 189 ? -0.213 -15.702 3.638 1.00 90.44 189 LEU A CA 1
ATOM 1511 C C . LEU A 1 189 ? 0.347 -17.050 4.096 1.00 90.44 189 LEU A C 1
ATOM 1513 O O . LEU A 1 189 ? -0.212 -17.707 4.975 1.00 90.44 189 LEU A O 1
ATOM 1517 N N . ASP A 1 190 ? 1.508 -17.411 3.555 1.00 93.31 190 ASP A N 1
ATOM 1518 C CA . ASP A 1 190 ? 2.280 -18.536 4.071 1.00 93.31 190 ASP A CA 1
ATOM 1519 C C . ASP A 1 190 ? 2.687 -18.290 5.540 1.00 93.31 190 ASP A C 1
ATOM 1521 O O . ASP A 1 190 ? 2.913 -17.139 5.927 1.00 93.31 190 ASP A O 1
ATOM 1525 N N . PRO A 1 191 ? 2.850 -19.336 6.376 1.00 93.81 191 PRO A N 1
ATOM 1526 C CA . PRO A 1 191 ? 3.097 -19.174 7.814 1.00 93.81 191 PRO A CA 1
ATOM 1527 C C . PRO A 1 191 ? 4.295 -18.279 8.161 1.00 93.81 191 PRO A C 1
ATOM 1529 O O . PRO A 1 191 ? 4.254 -17.521 9.129 1.00 93.81 191 PRO A O 1
ATOM 1532 N N . GLU A 1 192 ? 5.363 -18.336 7.361 1.00 93.94 192 GLU A N 1
ATOM 1533 C CA . GLU A 1 192 ? 6.540 -17.486 7.555 1.00 93.94 192 GLU A CA 1
ATOM 1534 C C . GLU A 1 192 ? 6.230 -16.007 7.263 1.00 93.94 192 GLU A C 1
ATOM 1536 O O . GLU A 1 192 ? 6.623 -15.119 8.019 1.00 93.94 192 GLU A O 1
ATOM 1541 N N . ASP A 1 193 ? 5.487 -15.732 6.189 1.00 93.50 193 ASP A N 1
ATOM 1542 C CA . ASP A 1 193 ? 5.030 -14.389 5.826 1.00 93.50 193 ASP A CA 1
ATOM 1543 C C . ASP A 1 193 ? 4.026 -13.844 6.857 1.00 93.50 193 ASP A C 1
ATOM 1545 O O . ASP A 1 193 ? 4.100 -12.672 7.241 1.00 93.50 193 ASP A O 1
ATOM 1549 N N . GLN A 1 194 ? 3.131 -14.701 7.353 1.00 93.31 194 GLN A N 1
ATOM 1550 C CA . GLN A 1 194 ? 2.175 -14.387 8.410 1.00 93.31 194 GLN A CA 1
ATOM 1551 C C . GLN A 1 194 ? 2.886 -13.949 9.694 1.00 93.31 194 GLN A C 1
ATOM 1553 O O . GLN A 1 194 ? 2.546 -12.901 10.248 1.00 93.31 194 GLN A O 1
ATOM 1558 N N . GLU A 1 195 ? 3.878 -14.710 10.165 1.00 92.06 195 GLU A N 1
ATOM 1559 C CA . GLU A 1 195 ? 4.638 -14.343 11.364 1.00 92.06 195 GLU A CA 1
ATOM 1560 C C . GLU A 1 195 ? 5.422 -13.040 11.150 1.00 92.06 195 GLU A C 1
ATOM 1562 O O . GLU A 1 195 ? 5.375 -12.167 12.015 1.00 92.06 195 GLU A O 1
ATOM 1567 N N . ARG A 1 196 ? 6.019 -12.808 9.971 1.00 90.50 196 ARG A N 1
ATOM 1568 C CA . ARG A 1 196 ? 6.691 -11.526 9.669 1.00 90.50 196 ARG A CA 1
ATOM 1569 C C . ARG A 1 196 ? 5.742 -10.323 9.727 1.00 90.50 196 ARG A C 1
ATOM 1571 O O . ARG A 1 196 ? 6.099 -9.267 10.260 1.00 90.50 196 ARG A O 1
ATOM 1578 N N . VAL A 1 197 ? 4.524 -10.447 9.196 1.00 92.00 197 VAL A N 1
ATOM 1579 C CA . VAL A 1 197 ? 3.507 -9.381 9.295 1.00 92.00 197 VAL A CA 1
ATOM 1580 C C . VAL A 1 197 ? 3.052 -9.202 10.747 1.00 92.00 197 VAL A C 1
ATOM 1582 O O . VAL A 1 197 ? 2.961 -8.071 11.234 1.00 92.00 197 VAL A O 1
ATOM 1585 N N . LYS A 1 198 ? 2.824 -10.305 11.464 1.00 91.19 198 LYS A N 1
ATOM 1586 C CA . LYS A 1 198 ? 2.407 -10.314 12.870 1.00 91.19 198 LYS A CA 1
ATOM 1587 C C . LYS A 1 198 ? 3.442 -9.663 13.786 1.00 91.19 198 LYS A C 1
ATOM 1589 O O . LYS A 1 198 ? 3.073 -8.856 14.640 1.00 91.19 198 LYS A O 1
ATOM 1594 N N . GLU A 1 199 ? 4.725 -9.944 13.597 1.00 90.19 199 GLU A N 1
ATOM 1595 C CA . GLU A 1 199 ? 5.825 -9.283 14.306 1.00 90.19 199 GLU A CA 1
ATOM 1596 C C . GLU A 1 199 ? 5.798 -7.768 14.083 1.00 90.19 199 GLU A C 1
ATOM 1598 O O . GLU A 1 199 ? 5.911 -7.004 15.043 1.00 90.19 199 GLU A O 1
ATOM 1603 N N . GLY A 1 200 ? 5.549 -7.327 12.846 1.00 87.19 200 GLY A N 1
ATOM 1604 C CA . GLY A 1 200 ? 5.459 -5.908 12.504 1.00 87.19 200 GLY A CA 1
ATOM 1605 C C . GLY A 1 200 ? 4.283 -5.171 13.156 1.00 87.19 200 GLY A C 1
ATOM 1606 O O . GLY A 1 200 ? 4.416 -3.987 13.473 1.00 87.19 200 GLY A O 1
ATOM 1607 N N . ILE A 1 201 ? 3.154 -5.850 13.408 1.00 90.44 201 ILE A N 1
ATOM 1608 C CA . ILE A 1 201 ? 1.996 -5.258 14.107 1.00 90.44 201 ILE A CA 1
ATOM 1609 C C . ILE A 1 201 ? 2.020 -5.453 15.631 1.00 90.44 201 ILE A C 1
ATOM 1611 O O . ILE A 1 201 ? 1.365 -4.704 16.358 1.00 90.44 201 ILE A O 1
ATOM 1615 N N . THR A 1 202 ? 2.790 -6.419 16.138 1.00 89.50 202 THR A N 1
ATOM 1616 C CA . THR A 1 202 ? 2.849 -6.784 17.565 1.00 89.50 202 THR A CA 1
ATOM 1617 C C . THR A 1 202 ? 3.125 -5.605 18.509 1.00 89.50 202 THR A C 1
ATOM 1619 O O . THR A 1 202 ? 2.483 -5.548 19.561 1.00 89.50 202 THR A O 1
ATOM 1622 N N . PRO A 1 203 ? 4.009 -4.635 18.195 1.00 88.81 203 PRO A N 1
ATOM 1623 C CA . PRO A 1 203 ? 4.198 -3.459 19.044 1.00 88.81 203 PRO A CA 1
ATOM 1624 C C . PRO A 1 203 ? 2.896 -2.685 19.304 1.00 88.81 203 PRO A C 1
ATOM 1626 O O . PRO A 1 203 ? 2.657 -2.224 20.419 1.00 88.81 203 PRO A O 1
ATOM 1629 N N . PHE A 1 204 ? 2.020 -2.591 18.302 1.00 86.25 204 PHE A N 1
ATOM 1630 C CA . PHE A 1 204 ? 0.742 -1.882 18.398 1.00 86.25 204 PHE A CA 1
ATOM 1631 C C . PHE A 1 204 ? -0.300 -2.682 19.184 1.00 86.25 204 PHE A C 1
ATOM 1633 O O . PHE A 1 204 ? -1.046 -2.103 19.974 1.00 86.25 204 PHE A O 1
ATOM 1640 N N . LEU A 1 205 ? -0.289 -4.008 19.022 1.00 87.12 205 LEU A N 1
ATOM 1641 C CA . LEU A 1 205 ? -1.105 -4.940 19.801 1.00 87.12 205 LEU A CA 1
ATOM 1642 C C . LEU A 1 205 ? -0.761 -4.864 21.297 1.00 87.12 205 LEU A C 1
ATOM 1644 O O . LEU A 1 205 ? -1.636 -4.641 22.137 1.00 87.12 205 LEU A O 1
ATOM 1648 N N . ARG A 1 206 ? 0.535 -4.965 21.629 1.00 85.38 206 ARG A N 1
ATOM 1649 C CA . ARG A 1 206 ? 1.042 -4.932 23.012 1.00 85.38 206 ARG A CA 1
ATOM 1650 C C . ARG A 1 206 ? 0.749 -3.612 23.706 1.00 85.38 206 ARG A C 1
ATOM 1652 O O . ARG A 1 206 ? 0.293 -3.631 24.844 1.00 85.38 206 ARG A O 1
ATOM 1659 N N . ASN A 1 207 ? 0.947 -2.488 23.018 1.00 78.94 207 ASN A N 1
ATOM 1660 C CA . ASN A 1 207 ? 0.667 -1.164 23.579 1.00 78.94 207 ASN A CA 1
ATOM 1661 C C . ASN A 1 207 ? -0.803 -0.981 23.995 1.00 78.94 207 ASN A C 1
ATOM 1663 O O . ASN A 1 207 ? -1.088 -0.115 24.818 1.00 78.94 207 ASN A O 1
ATOM 1667 N N . ARG A 1 208 ? -1.729 -1.780 23.449 1.00 77.94 208 ARG A N 1
ATOM 1668 C CA . ARG A 1 208 ? -3.162 -1.726 23.775 1.00 77.94 208 ARG A CA 1
ATOM 1669 C C . ARG A 1 208 ? -3.684 -2.942 24.538 1.00 77.94 208 ARG A C 1
ATOM 1671 O O . ARG A 1 208 ? -4.865 -2.966 24.864 1.00 77.94 208 ARG A O 1
ATOM 1678 N N . GLY A 1 209 ? -2.834 -3.932 24.814 1.00 85.56 209 GLY A N 1
ATOM 1679 C CA . GLY A 1 209 ? -3.251 -5.192 25.430 1.00 85.56 209 GLY A CA 1
ATOM 1680 C C . GLY A 1 209 ? -4.270 -5.964 24.586 1.00 85.56 209 GLY A C 1
ATOM 1681 O O . GLY A 1 209 ? -5.176 -6.567 25.152 1.00 85.56 209 GLY A O 1
ATOM 1682 N N . LYS A 1 210 ? -4.151 -5.903 23.253 1.00 86.94 210 LYS A N 1
ATOM 1683 C CA . LYS A 1 210 ? -5.084 -6.528 22.306 1.00 86.94 210 LYS A CA 1
ATOM 1684 C C . LYS A 1 210 ? -4.450 -7.690 21.560 1.00 86.94 210 LYS A C 1
ATOM 1686 O O . LYS A 1 210 ? -3.243 -7.683 21.318 1.00 86.94 210 LYS A O 1
ATOM 1691 N N . ASP A 1 211 ? -5.266 -8.647 21.142 1.00 90.88 211 ASP A N 1
ATOM 1692 C CA . ASP A 1 211 ? -4.878 -9.621 20.121 1.00 90.88 211 ASP A CA 1
ATOM 1693 C C . ASP A 1 211 ? -5.150 -9.100 18.693 1.00 90.88 211 ASP A C 1
ATOM 1695 O O . ASP A 1 211 ? -5.661 -7.996 18.482 1.00 90.88 211 ASP A O 1
ATOM 1699 N N . VAL A 1 212 ? -4.766 -9.894 17.688 1.00 89.94 212 VAL A N 1
ATOM 1700 C CA . VAL A 1 212 ? -4.940 -9.557 16.264 1.00 89.94 212 VAL A CA 1
ATOM 1701 C C . VAL A 1 212 ? -6.413 -9.348 15.905 1.00 89.94 212 VAL A C 1
ATOM 1703 O O . VAL A 1 212 ? -6.727 -8.453 15.120 1.00 89.94 212 VAL A O 1
ATOM 1706 N N . HIS A 1 213 ? -7.316 -10.160 16.457 1.00 89.12 213 HIS A N 1
ATOM 1707 C CA . HIS A 1 213 ? -8.736 -10.095 16.132 1.00 89.12 213 HIS A CA 1
ATOM 1708 C C . HIS A 1 213 ? -9.362 -8.821 16.699 1.00 89.12 213 HIS A C 1
ATOM 1710 O O . HIS A 1 213 ? -10.003 -8.080 15.953 1.00 89.12 213 HIS A O 1
ATOM 1716 N N . GLN A 1 214 ? -9.100 -8.524 17.970 1.00 90.75 214 GLN A N 1
ATOM 1717 C CA . GLN A 1 214 ? -9.551 -7.307 18.643 1.00 90.75 214 GLN A CA 1
ATOM 1718 C C . GLN A 1 214 ? -8.984 -6.044 17.986 1.00 90.75 214 GLN A C 1
ATOM 1720 O O . GLN A 1 214 ? -9.633 -4.997 17.951 1.00 90.75 214 GLN A O 1
ATOM 1725 N N . PHE A 1 215 ? -7.754 -6.115 17.471 1.00 91.88 215 PHE A N 1
ATOM 1726 C CA . PHE A 1 215 ? -7.163 -5.017 16.713 1.00 91.88 215 PHE A CA 1
ATOM 1727 C C . PHE A 1 215 ? -7.836 -4.831 15.351 1.00 91.88 215 PHE A C 1
ATOM 1729 O O . PHE A 1 215 ? -8.108 -3.697 14.963 1.00 91.88 215 PHE A O 1
ATOM 1736 N N . LYS A 1 216 ? -8.160 -5.924 14.648 1.00 90.88 216 LYS A N 1
ATOM 1737 C CA . LYS A 1 216 ? -8.916 -5.865 13.391 1.00 90.88 216 LYS A CA 1
ATOM 1738 C C . LYS A 1 216 ? -10.291 -5.224 13.597 1.00 90.88 216 LYS A C 1
ATOM 1740 O O . LYS A 1 216 ? -10.632 -4.317 12.847 1.00 90.88 216 LYS A O 1
ATOM 1745 N N . GLU A 1 217 ? -11.039 -5.632 14.621 1.00 88.75 217 GLU A N 1
ATOM 1746 C CA . GLU A 1 217 ? -12.355 -5.052 14.943 1.00 88.75 217 GLU A CA 1
ATOM 1747 C C . GLU A 1 217 ? -12.270 -3.561 15.279 1.00 88.75 217 GLU A C 1
ATOM 1749 O O . GLU A 1 217 ? -13.066 -2.766 14.786 1.00 88.75 217 GLU A O 1
ATOM 1754 N N . GLU A 1 218 ? -11.254 -3.151 16.047 1.00 91.25 218 GLU A N 1
ATOM 1755 C CA . GLU A 1 218 ? -11.022 -1.734 16.338 1.00 91.25 218 GLU A CA 1
ATOM 1756 C C . GLU A 1 218 ? -10.816 -0.912 15.057 1.00 91.25 218 GLU A C 1
ATOM 1758 O O . GLU A 1 218 ? -11.360 0.189 14.918 1.00 91.25 218 GLU A O 1
ATOM 1763 N N . LEU A 1 219 ? -10.025 -1.440 14.118 1.00 92.44 219 LEU A N 1
ATOM 1764 C CA . LEU A 1 219 ? -9.795 -0.789 12.833 1.00 92.44 219 LEU A CA 1
ATOM 1765 C C . LEU A 1 219 ? -11.103 -0.674 12.045 1.00 92.44 219 LEU A C 1
ATOM 1767 O O . LEU A 1 219 ? -11.387 0.396 11.511 1.00 92.44 219 LEU A O 1
ATOM 1771 N N . GLU A 1 220 ? -11.906 -1.738 12.001 1.00 89.69 220 GLU A N 1
ATOM 1772 C CA . GLU A 1 220 ? -13.206 -1.746 11.323 1.00 89.69 220 GLU A CA 1
ATOM 1773 C C . GLU A 1 220 ? -14.143 -0.675 11.880 1.00 89.69 220 GLU A C 1
ATOM 1775 O O . GLU A 1 220 ? -14.663 0.145 11.119 1.00 89.69 220 GLU A O 1
ATOM 1780 N N . ASP A 1 221 ? -14.300 -0.627 13.201 1.00 86.06 221 ASP A N 1
ATOM 1781 C CA . ASP A 1 221 ? -15.170 0.339 13.864 1.00 86.06 221 ASP A CA 1
ATOM 1782 C C . ASP A 1 221 ? -14.697 1.772 13.607 1.00 86.06 221 ASP A C 1
ATOM 1784 O O . ASP A 1 221 ? -15.495 2.640 13.246 1.00 86.06 221 ASP A O 1
ATOM 1788 N N . TYR A 1 222 ? -13.389 2.024 13.706 1.00 89.62 222 TYR A N 1
ATOM 1789 C CA . TYR A 1 222 ? -12.820 3.335 13.406 1.00 89.62 222 TYR A CA 1
ATOM 1790 C C . TYR A 1 222 ? -13.044 3.751 11.944 1.00 89.62 222 TYR A C 1
ATOM 1792 O O . TYR A 1 222 ? -13.397 4.908 11.682 1.00 89.62 222 TYR A O 1
ATOM 1800 N N . ILE A 1 223 ? -12.838 2.838 10.988 1.00 88.06 223 ILE A N 1
ATOM 1801 C CA . ILE A 1 223 ? -13.029 3.092 9.553 1.00 88.06 223 ILE A CA 1
ATOM 1802 C C . ILE A 1 223 ? -14.502 3.403 9.268 1.00 88.06 223 ILE A C 1
ATOM 1804 O O . ILE A 1 223 ? -14.790 4.419 8.628 1.00 88.06 223 ILE A O 1
ATOM 1808 N N . ILE A 1 224 ? -15.427 2.583 9.777 1.00 82.94 224 ILE A N 1
ATOM 1809 C CA . ILE A 1 224 ? -16.872 2.744 9.577 1.00 82.94 224 ILE A CA 1
ATOM 1810 C C . ILE A 1 224 ? -17.356 4.055 10.198 1.00 82.94 224 ILE A C 1
ATOM 1812 O O . ILE A 1 224 ? -17.975 4.862 9.503 1.00 82.94 224 ILE A O 1
ATOM 1816 N N . GLN A 1 225 ? -17.028 4.324 11.465 1.00 80.88 225 GLN A N 1
ATOM 1817 C CA . GLN A 1 225 ? -17.429 5.560 12.147 1.00 80.88 225 GLN A CA 1
ATOM 1818 C C . GLN A 1 225 ? -16.863 6.798 11.444 1.00 80.88 225 GLN A C 1
ATOM 1820 O O . GLN A 1 225 ? -17.560 7.798 11.263 1.00 80.88 225 GLN A O 1
ATOM 1825 N N . SER A 1 226 ? -15.603 6.735 11.003 1.00 82.19 226 SER A N 1
ATOM 1826 C CA . SER A 1 226 ? -14.970 7.829 10.263 1.00 82.19 226 SER A CA 1
ATOM 1827 C C . SER A 1 226 ? -15.637 8.070 8.911 1.00 82.19 226 SER A C 1
ATOM 1829 O O . SER A 1 226 ? -15.794 9.221 8.506 1.00 82.19 226 SER A O 1
ATOM 1831 N N . TYR A 1 227 ? -16.029 7.005 8.211 1.00 79.12 227 TYR A N 1
ATOM 1832 C CA . TYR A 1 227 ? -16.753 7.099 6.949 1.00 79.12 227 TYR A CA 1
ATOM 1833 C C . TYR A 1 227 ? -18.155 7.690 7.159 1.00 79.12 227 TYR A C 1
ATOM 1835 O O . TYR A 1 227 ? -18.522 8.647 6.478 1.00 79.12 227 TYR A O 1
ATOM 1843 N N . GLN A 1 228 ? -18.899 7.201 8.153 1.00 74.25 228 GLN A N 1
ATOM 1844 C CA . GLN A 1 228 ? -20.228 7.703 8.518 1.00 74.25 228 GLN A CA 1
ATOM 1845 C C . GLN A 1 228 ? -20.201 9.185 8.908 1.00 74.25 228 GLN A C 1
ATOM 1847 O O . GLN A 1 228 ? -21.015 9.965 8.415 1.00 74.25 228 GLN A O 1
ATOM 1852 N N . LYS A 1 229 ? -19.232 9.606 9.732 1.00 72.94 229 LYS A N 1
ATOM 1853 C CA . LYS A 1 229 ? -19.081 11.005 10.159 1.00 72.94 229 LYS A CA 1
ATOM 1854 C C . LYS A 1 229 ? -18.944 11.966 8.977 1.00 72.94 229 LYS A C 1
ATOM 1856 O O . LYS A 1 229 ? -19.551 13.034 8.990 1.00 72.94 229 LYS A O 1
ATOM 1861 N N . ASP A 1 230 ? -18.188 11.579 7.954 1.00 67.31 230 ASP A N 1
ATOM 1862 C CA . ASP A 1 230 ? -17.981 12.391 6.750 1.00 67.31 230 ASP A CA 1
ATOM 1863 C C . ASP A 1 230 ? -19.211 12.447 5.831 1.00 67.31 230 ASP A C 1
ATOM 1865 O O . ASP A 1 230 ? -19.330 13.368 5.023 1.00 67.31 230 ASP A O 1
ATOM 1869 N N . HIS A 1 231 ? -20.114 11.469 5.938 1.00 64.31 231 HIS A N 1
ATOM 1870 C CA . HIS A 1 231 ? -21.268 11.309 5.047 1.00 64.31 231 HIS A CA 1
ATOM 1871 C C . HIS A 1 231 ? -22.610 11.609 5.737 1.00 64.31 231 HIS A C 1
ATOM 1873 O O . HIS A 1 231 ? -23.646 11.597 5.072 1.00 64.31 231 HIS A O 1
ATOM 1879 N N . GLY A 1 232 ? -22.580 11.964 7.028 1.00 51.53 232 GLY A N 1
ATOM 1880 C CA . GLY A 1 232 ? -23.677 12.590 7.763 1.00 51.53 232 GLY A CA 1
ATOM 1881 C C . GLY A 1 232 ? -24.120 11.832 9.016 1.00 51.53 232 GLY A C 1
ATOM 1882 O O . GLY A 1 232 ? -24.769 10.795 8.934 1.00 51.53 232 GLY A O 1
ATOM 1883 N N . ALA A 1 233 ? -23.888 12.456 10.176 1.00 38.34 233 ALA A N 1
ATOM 1884 C CA . ALA A 1 233 ? -24.589 12.229 11.441 1.00 38.34 233 ALA A CA 1
ATOM 1885 C C . ALA A 1 233 ? -26.015 12.829 11.399 1.00 38.34 233 ALA A C 1
ATOM 1887 O O . ALA A 1 233 ? -26.318 13.800 12.088 1.00 38.34 233 ALA A O 1
ATOM 1888 N N . GLY A 1 234 ? -26.873 12.285 10.534 1.00 37.81 234 GLY A N 1
ATOM 1889 C CA . GLY A 1 234 ? -28.274 12.703 10.386 1.00 37.81 234 GLY A CA 1
ATOM 1890 C C . GLY A 1 234 ? -29.266 11.548 10.270 1.00 37.81 234 GLY A C 1
ATOM 1891 O O . GLY A 1 234 ? -30.406 11.780 9.887 1.00 37.81 234 GLY A O 1
ATOM 1892 N N . TYR A 1 235 ? -28.843 10.319 10.562 1.00 37.03 235 TYR A N 1
ATOM 1893 C CA . TYR A 1 235 ? -29.702 9.143 10.509 1.00 37.03 235 TYR A CA 1
ATOM 1894 C C . TYR A 1 235 ? -29.330 8.204 11.656 1.00 37.03 235 TYR A C 1
ATOM 1896 O O . TYR A 1 235 ? -28.448 7.360 11.522 1.00 37.03 235 TYR A O 1
ATOM 1904 N N . ASP A 1 236 ? -30.008 8.376 12.792 1.00 37.62 236 ASP A N 1
ATOM 1905 C CA . ASP A 1 236 ? -30.269 7.278 13.724 1.00 37.62 236 ASP A CA 1
ATOM 1906 C C . ASP A 1 236 ? -30.924 6.160 12.913 1.00 37.62 236 ASP A C 1
ATOM 1908 O O . ASP A 1 236 ? -32.120 6.236 12.656 1.00 37.62 236 ASP A O 1
ATOM 1912 N N . TYR A 1 237 ? -30.184 5.171 12.413 1.00 34.00 237 TYR A N 1
ATOM 1913 C CA . TYR A 1 237 ? -30.832 4.007 11.816 1.00 34.00 237 TYR A CA 1
ATOM 1914 C C . TYR A 1 237 ? -29.933 2.776 11.808 1.00 34.00 237 TYR A C 1
ATOM 1916 O O . TYR A 1 237 ? -28.830 2.767 11.264 1.00 34.00 237 TYR A O 1
ATOM 1924 N N . HIS A 1 238 ? -30.483 1.735 12.423 1.00 33.97 238 HIS A N 1
ATOM 1925 C CA . HIS A 1 238 ? -30.052 0.349 12.493 1.00 33.97 238 HIS A CA 1
ATOM 1926 C C . HIS A 1 238 ? -29.144 -0.132 11.347 1.00 33.97 238 HIS A C 1
ATOM 1928 O O . HIS A 1 238 ? -29.377 0.135 10.164 1.00 33.97 238 HIS A O 1
ATOM 1934 N N . PHE A 1 239 ? -28.154 -0.931 11.750 1.00 37.34 239 PHE A N 1
ATOM 1935 C CA . PHE A 1 239 ? -27.104 -1.622 10.992 1.00 37.34 239 PHE A CA 1
ATOM 1936 C C . PHE A 1 239 ? -27.526 -2.170 9.604 1.00 37.34 239 PHE A C 1
ATOM 1938 O O . PHE A 1 239 ? -26.730 -2.143 8.671 1.00 37.34 239 PHE A O 1
ATOM 1945 N N . HIS A 1 240 ? -28.796 -2.544 9.403 1.00 36.78 240 HIS A N 1
ATOM 1946 C CA . HIS A 1 240 ? -29.341 -3.023 8.119 1.00 36.78 240 HIS A CA 1
ATOM 1947 C C . HIS A 1 240 ? -29.521 -1.956 7.018 1.00 36.78 240 HIS A C 1
ATOM 1949 O O . HIS A 1 240 ? -29.680 -2.286 5.842 1.00 36.78 240 HIS A O 1
ATOM 1955 N N . THR A 1 241 ? -29.515 -0.668 7.361 1.00 37.03 241 THR A N 1
ATOM 1956 C CA . THR A 1 241 ? -29.772 0.426 6.398 1.00 37.03 241 THR A CA 1
ATOM 1957 C C . THR A 1 241 ? -28.488 0.970 5.774 1.00 37.03 241 THR A C 1
ATOM 1959 O O . THR A 1 241 ? -28.509 1.465 4.644 1.00 37.03 241 THR A O 1
ATOM 1962 N N . ALA A 1 242 ? -27.355 0.815 6.469 1.00 37.09 242 ALA A N 1
ATOM 1963 C CA . ALA A 1 242 ? -26.031 1.153 5.951 1.00 37.09 242 ALA A CA 1
ATOM 1964 C C . ALA A 1 242 ? -25.696 0.318 4.705 1.00 37.09 242 ALA A C 1
ATOM 1966 O O . ALA A 1 242 ? -25.202 0.864 3.722 1.00 37.09 242 ALA A O 1
ATOM 1967 N N . THR A 1 243 ? -26.080 -0.960 4.687 1.00 39.00 243 THR A N 1
ATOM 1968 C CA . THR A 1 243 ? -25.926 -1.874 3.545 1.00 39.00 243 THR A CA 1
ATOM 1969 C C . THR A 1 243 ? -26.714 -1.405 2.317 1.00 39.00 243 THR A C 1
ATOM 1971 O O . THR A 1 243 ? -26.181 -1.392 1.210 1.00 39.00 243 THR A O 1
ATOM 1974 N N . ARG A 1 244 ? -27.955 -0.916 2.487 1.00 36.19 244 ARG A N 1
ATOM 1975 C CA . ARG A 1 244 ? -28.761 -0.352 1.379 1.00 36.19 244 ARG A CA 1
ATOM 1976 C C . ARG A 1 244 ? -28.237 0.989 0.865 1.00 36.19 244 ARG A C 1
ATOM 1978 O O . ARG A 1 244 ? -28.343 1.269 -0.329 1.00 36.19 244 ARG A O 1
ATOM 1985 N N . TYR A 1 245 ? -27.690 1.834 1.735 1.00 37.38 245 TYR A N 1
ATOM 1986 C CA . TYR A 1 245 ? -27.169 3.142 1.333 1.00 37.38 245 TYR A CA 1
ATOM 1987 C C . TYR A 1 245 ? -25.775 3.051 0.696 1.00 37.38 245 TYR A C 1
ATOM 1989 O O . TYR A 1 245 ? -25.521 3.721 -0.306 1.00 37.38 245 TYR A O 1
ATOM 1997 N N . LEU A 1 246 ? 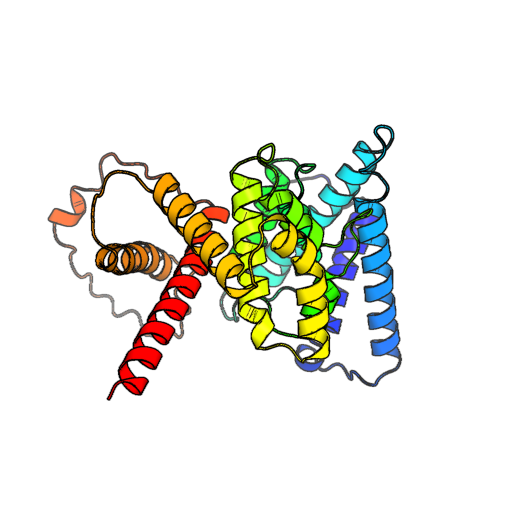-24.912 2.160 1.193 1.00 40.56 246 LEU A N 1
ATOM 1998 C CA . LEU A 1 246 ? -23.673 1.773 0.515 1.00 40.56 246 LEU A CA 1
ATOM 1999 C C . LEU A 1 246 ? -23.987 1.161 -0.854 1.00 40.56 246 LEU A C 1
ATOM 2001 O O . LEU A 1 246 ? -23.421 1.608 -1.845 1.00 40.56 246 LEU A O 1
ATOM 2005 N N . ALA A 1 247 ? -25.014 0.307 -0.956 1.00 39.59 247 ALA A N 1
ATOM 2006 C CA . ALA A 1 247 ? -25.524 -0.163 -2.245 1.00 39.59 247 ALA A CA 1
ATOM 2007 C C . ALA A 1 247 ? -26.055 0.971 -3.154 1.00 39.59 247 ALA A C 1
ATOM 2009 O O . ALA A 1 247 ? -25.979 0.853 -4.371 1.00 39.59 247 ALA A O 1
ATOM 2010 N N . SER A 1 248 ? -26.549 2.094 -2.616 1.00 40.06 248 SER A N 1
ATOM 2011 C CA . SER A 1 248 ? -27.015 3.269 -3.385 1.00 40.06 248 SER A CA 1
ATOM 2012 C C . SER A 1 248 ? -25.868 4.159 -3.884 1.00 40.06 248 SER A C 1
ATOM 2014 O O . SER A 1 248 ? -25.865 4.576 -5.048 1.00 40.06 248 SER A O 1
ATOM 2016 N N . ILE A 1 249 ? -24.858 4.417 -3.044 1.00 42.69 249 ILE A N 1
ATOM 2017 C CA . ILE A 1 249 ? -23.611 5.081 -3.456 1.00 42.69 249 ILE A CA 1
ATOM 2018 C C . ILE A 1 249 ? -22.896 4.210 -4.490 1.00 42.69 249 ILE A C 1
ATOM 2020 O O . ILE A 1 249 ? -22.460 4.721 -5.519 1.00 42.69 249 ILE A O 1
ATOM 2024 N N . TRP A 1 250 ? -22.864 2.897 -4.274 1.00 41.53 250 TRP A N 1
ATOM 2025 C CA . TRP A 1 250 ? -22.319 1.936 -5.214 1.00 41.53 250 TRP A CA 1
ATOM 2026 C C . TRP A 1 250 ? -23.154 1.810 -6.480 1.00 41.53 250 TRP A C 1
ATOM 2028 O O . TRP A 1 250 ? -22.562 1.750 -7.536 1.00 41.53 250 TRP A O 1
ATOM 2038 N N . ASN A 1 251 ? -24.487 1.882 -6.463 1.00 41.09 251 ASN A N 1
ATOM 2039 C CA . ASN A 1 251 ? -25.292 1.943 -7.693 1.00 41.09 251 ASN A CA 1
ATOM 2040 C C . ASN A 1 251 ? -25.027 3.235 -8.483 1.00 41.09 251 ASN A C 1
ATOM 2042 O O . ASN A 1 251 ? -25.014 3.222 -9.715 1.00 41.09 251 ASN A O 1
ATOM 2046 N N . LYS A 1 252 ? -24.740 4.348 -7.797 1.00 41.28 252 LYS A N 1
ATOM 2047 C CA . LYS A 1 252 ? -24.264 5.599 -8.416 1.00 41.28 252 LYS A CA 1
ATOM 2048 C C . LYS A 1 252 ? -22.830 5.499 -8.942 1.00 41.28 252 LYS A C 1
ATOM 2050 O O . LYS A 1 252 ? -22.521 6.085 -9.975 1.00 41.28 252 LYS A O 1
ATOM 2055 N N . ILE A 1 253 ? -21.961 4.735 -8.281 1.00 40.84 253 ILE A N 1
ATOM 2056 C CA . ILE A 1 253 ? -20.600 4.459 -8.753 1.00 40.84 253 ILE A CA 1
ATOM 2057 C C . ILE A 1 253 ? -20.629 3.441 -9.903 1.00 40.84 253 ILE A C 1
ATOM 2059 O O . ILE A 1 253 ? -19.982 3.720 -10.898 1.00 40.84 253 ILE A O 1
ATOM 2063 N N . LYS A 1 254 ? -21.438 2.369 -9.845 1.00 39.41 254 LYS A N 1
ATOM 2064 C CA . LYS A 1 254 ? -21.776 1.345 -10.869 1.00 39.41 254 LYS A CA 1
ATOM 2065 C C . LYS A 1 254 ? -22.453 1.910 -12.120 1.00 39.41 254 LYS A C 1
ATOM 2067 O O . LYS A 1 254 ? -22.355 1.339 -13.201 1.00 39.41 254 LYS A O 1
ATOM 2072 N N . SER A 1 255 ? -23.165 3.026 -11.980 1.00 37.38 255 SER A N 1
ATOM 2073 C CA . SER A 1 255 ? -23.737 3.768 -13.111 1.00 37.38 255 SER A CA 1
ATOM 2074 C C . SER A 1 255 ? -22.810 4.859 -13.646 1.00 37.38 255 SER A C 1
ATOM 2076 O O . SER A 1 255 ? -23.032 5.345 -14.756 1.00 37.38 255 SER A O 1
ATOM 2078 N N . SER A 1 256 ? -21.754 5.215 -12.906 1.00 32.59 256 SER A N 1
ATOM 2079 C CA . SER A 1 256 ? -20.681 6.081 -13.392 1.00 32.59 256 SER A CA 1
ATOM 2080 C C . SER A 1 256 ? -19.930 5.378 -14.531 1.00 32.59 256 SER A C 1
ATOM 2082 O O . SER A 1 256 ? -19.722 4.168 -14.459 1.00 32.59 256 SER A O 1
ATOM 2084 N N . PRO A 1 257 ? -19.443 6.097 -15.556 1.00 32.44 257 PRO A N 1
ATOM 2085 C CA . PRO A 1 257 ? -18.685 5.508 -16.669 1.00 32.44 257 PRO A CA 1
ATOM 2086 C C . PRO A 1 257 ? -17.457 4.672 -16.258 1.00 32.44 257 PRO A C 1
ATOM 2088 O O . PRO A 1 257 ? -16.894 3.966 -17.081 1.00 32.44 257 PRO A O 1
ATOM 2091 N N . TRP A 1 258 ? -17.033 4.762 -14.996 1.00 32.50 258 TRP A N 1
ATOM 2092 C CA . TRP A 1 258 ? -15.854 4.105 -14.430 1.00 32.50 258 TRP A CA 1
ATOM 2093 C C . TRP A 1 258 ? -16.069 2.652 -13.984 1.00 32.50 258 TRP A C 1
ATOM 2095 O O . TRP A 1 258 ? -15.105 1.966 -13.672 1.00 32.50 258 TRP A O 1
ATOM 2105 N N . SER A 1 259 ? -17.312 2.190 -13.909 1.00 30.52 259 SER A N 1
ATOM 2106 C CA . SER A 1 259 ? -17.692 0.896 -13.313 1.00 30.52 259 SER A CA 1
ATOM 2107 C C . SER A 1 259 ? -18.515 0.009 -14.246 1.00 30.52 259 SER A C 1
ATOM 2109 O O . SER A 1 259 ? -18.662 -1.188 -13.996 1.00 30.52 259 SER A O 1
ATOM 2111 N N . LYS A 1 260 ? -19.027 0.573 -15.347 1.00 29.83 260 LYS A N 1
ATOM 2112 C CA . LYS A 1 260 ? -19.549 -0.204 -16.465 1.00 29.83 260 LYS A CA 1
ATOM 2113 C C . LYS A 1 260 ? -18.371 -0.711 -17.291 1.00 29.83 260 LYS A C 1
ATOM 2115 O O . LYS A 1 260 ? -18.018 -0.126 -18.309 1.00 29.83 260 LYS A O 1
ATOM 2120 N N . GLY A 1 261 ? -17.772 -1.815 -16.850 1.00 33.81 261 GLY A N 1
ATOM 2121 C CA . GLY A 1 261 ? -17.072 -2.703 -17.773 1.00 33.81 261 GLY A CA 1
ATOM 2122 C C . GLY A 1 261 ? -18.094 -3.182 -18.802 1.00 33.81 261 GLY A C 1
ATOM 2123 O O . GLY A 1 261 ? -19.102 -3.787 -18.435 1.00 33.81 261 GLY A O 1
ATOM 2124 N N . HIS A 1 262 ? -17.912 -2.840 -20.074 1.00 33.09 262 HIS A N 1
ATOM 2125 C CA . HIS A 1 262 ? -18.849 -3.232 -21.120 1.00 33.09 262 HIS A CA 1
ATOM 2126 C C . HIS A 1 262 ? -18.237 -4.285 -22.030 1.00 33.09 262 HIS A C 1
ATOM 2128 O O . HIS A 1 262 ? -17.255 -4.035 -22.716 1.00 33.09 262 HIS A O 1
ATOM 2134 N N . ASN A 1 263 ? -18.910 -5.436 -22.084 1.00 26.20 263 ASN A N 1
ATOM 2135 C CA . ASN A 1 263 ? -19.133 -6.114 -23.352 1.00 26.20 263 ASN A CA 1
ATOM 2136 C C . ASN A 1 263 ? -20.432 -5.540 -23.961 1.00 26.20 263 ASN A C 1
ATOM 2138 O O . ASN A 1 263 ? -21.363 -5.226 -23.211 1.00 26.20 263 ASN A O 1
ATOM 2142 N N . PRO A 1 264 ? -20.500 -5.346 -25.287 1.00 36.88 264 PRO A N 1
ATOM 2143 C CA . PRO A 1 264 ? -21.499 -4.503 -25.924 1.00 36.88 264 PRO A CA 1
ATOM 2144 C C . PRO A 1 264 ? -22.819 -5.257 -26.104 1.00 36.88 264 PRO A C 1
ATOM 2146 O O . PRO A 1 264 ? -22.850 -6.369 -26.626 1.00 36.88 264 PRO A O 1
ATOM 2149 N N . GLN A 1 265 ? -23.927 -4.621 -25.741 1.00 26.31 265 GLN A N 1
ATOM 2150 C CA . GLN A 1 265 ? -25.231 -4.934 -26.322 1.00 26.31 265 GLN A CA 1
ATOM 2151 C C . GLN A 1 265 ? -25.694 -3.722 -27.135 1.00 26.31 265 GLN A C 1
ATOM 2153 O O . GLN A 1 265 ? -25.386 -2.584 -26.763 1.00 26.31 265 GLN A O 1
ATOM 2158 N N . PRO A 1 266 ? -26.352 -3.951 -28.282 1.00 28.92 266 PRO A N 1
ATOM 2159 C CA . PRO A 1 266 ? -26.647 -2.903 -29.239 1.00 28.92 266 PRO A CA 1
ATOM 2160 C C . PRO A 1 266 ? -27.624 -1.909 -28.620 1.00 28.92 266 PRO A C 1
ATOM 2162 O O . PRO A 1 266 ? -28.608 -2.284 -27.986 1.00 28.92 266 PRO A O 1
ATOM 2165 N N . VAL A 1 267 ? -27.334 -0.627 -28.820 1.00 29.12 267 VAL A N 1
ATOM 2166 C CA . VAL A 1 267 ? -28.237 0.469 -28.488 1.00 29.12 267 VAL A CA 1
ATOM 2167 C C . VAL A 1 267 ? -29.499 0.295 -29.331 1.00 29.12 267 VAL A C 1
ATOM 2169 O O . VAL A 1 267 ? -29.530 0.687 -30.494 1.00 29.12 267 VAL A O 1
ATOM 2172 N N . ASN A 1 268 ? -30.542 -0.297 -28.751 1.00 26.45 268 ASN A N 1
ATOM 2173 C CA . ASN A 1 268 ? -31.894 -0.035 -29.211 1.00 26.45 268 ASN A CA 1
ATOM 2174 C C . ASN A 1 268 ? -32.254 1.369 -28.729 1.00 26.45 268 ASN A C 1
ATOM 2176 O O . ASN A 1 268 ? -32.469 1.610 -27.543 1.00 26.45 268 ASN A O 1
ATOM 2180 N N . THR A 1 269 ? -32.269 2.303 -29.672 1.00 33.72 269 THR A N 1
ATOM 2181 C CA . THR A 1 269 ? -32.857 3.629 -29.526 1.00 33.72 269 THR A CA 1
ATOM 2182 C C . THR A 1 269 ? -34.359 3.492 -29.305 1.00 33.72 269 THR A C 1
ATOM 2184 O O . THR A 1 269 ? -35.136 3.530 -30.255 1.00 33.72 269 THR A O 1
ATOM 2187 N N . HIS A 1 270 ? -34.768 3.337 -28.053 1.00 31.06 270 HIS A N 1
ATOM 2188 C CA . HIS A 1 270 ? -36.063 3.816 -27.601 1.00 31.06 270 HIS A CA 1
ATOM 2189 C C . HIS A 1 270 ? -35.822 4.679 -26.369 1.00 31.06 270 HIS A C 1
ATOM 2191 O O . HIS A 1 270 ? -35.336 4.213 -25.343 1.00 31.06 270 HIS A O 1
ATOM 2197 N N . GLU A 1 271 ? -36.084 5.972 -26.536 1.00 35.69 271 GLU A N 1
ATOM 2198 C CA . GLU A 1 271 ? -36.175 6.939 -25.453 1.00 35.69 271 GLU A CA 1
ATOM 2199 C C . GLU A 1 271 ? -37.290 6.476 -24.506 1.00 35.69 271 GLU A C 1
ATOM 2201 O O . GLU A 1 271 ? -38.470 6.677 -24.781 1.00 35.69 271 GLU A O 1
ATOM 2206 N N . GLU A 1 272 ? -36.931 5.808 -23.409 1.00 33.94 272 GLU A N 1
ATOM 2207 C CA . GLU A 1 272 ? -37.826 5.697 -22.261 1.00 33.94 272 GLU A CA 1
ATOM 2208 C C . GLU A 1 272 ? -37.882 7.075 -21.593 1.00 33.94 272 GLU A C 1
ATOM 2210 O O . GLU A 1 272 ? -36.906 7.562 -21.013 1.00 33.94 272 GLU A O 1
ATOM 2215 N N . GLU A 1 273 ? -39.028 7.737 -21.753 1.00 33.47 273 GLU A N 1
ATOM 2216 C CA . GLU A 1 273 ? -39.370 8.981 -21.074 1.00 33.47 273 GLU A CA 1
ATOM 2217 C C . GLU A 1 273 ? -39.257 8.792 -19.556 1.00 33.47 273 GLU A C 1
ATOM 2219 O O . GLU A 1 273 ? -40.063 8.111 -18.928 1.00 33.47 273 GLU A O 1
ATOM 2224 N N . LEU A 1 274 ? -38.235 9.413 -18.964 1.00 36.34 274 LEU A N 1
ATOM 2225 C CA . LEU A 1 274 ? -38.059 9.471 -17.516 1.00 36.34 274 LEU A CA 1
ATOM 2226 C C . LEU A 1 274 ? -39.197 10.254 -16.846 1.00 36.34 274 LEU A C 1
ATOM 2228 O O . LEU A 1 274 ? -39.561 11.356 -17.278 1.00 36.34 274 LEU A O 1
ATOM 2232 N N . ASP A 1 275 ? -39.677 9.673 -15.749 1.00 37.44 275 ASP A N 1
ATOM 2233 C CA . ASP A 1 275 ? -40.750 10.133 -14.870 1.00 37.44 275 ASP A CA 1
ATOM 2234 C C . ASP A 1 275 ? -40.550 11.606 -14.427 1.00 37.44 275 ASP A C 1
ATOM 2236 O O . ASP A 1 275 ? -39.465 11.980 -13.959 1.00 37.44 275 ASP A O 1
ATOM 2240 N N . PRO A 1 276 ? -41.553 12.494 -14.583 1.00 34.75 276 PRO A N 1
ATOM 2241 C CA . PRO A 1 276 ? -41.433 13.917 -14.259 1.00 34.75 276 PRO A CA 1
ATOM 2242 C C . PRO A 1 276 ? -41.090 14.245 -12.793 1.00 34.75 276 PRO A C 1
ATOM 2244 O O . PRO A 1 276 ? -40.668 15.379 -12.535 1.00 34.75 276 PRO A O 1
ATOM 2247 N N . GLU A 1 277 ? -41.191 13.306 -11.845 1.00 38.50 277 GLU A N 1
ATOM 2248 C CA . GLU A 1 277 ? -40.696 13.517 -10.473 1.00 38.50 277 GLU A CA 1
ATOM 2249 C C . GLU A 1 277 ? -39.158 13.564 -10.382 1.00 38.50 277 GLU A C 1
ATOM 2251 O O . GLU A 1 277 ? -38.618 14.331 -9.581 1.00 38.50 277 GLU A O 1
ATOM 2256 N N . GLU A 1 278 ? -38.424 12.890 -11.274 1.00 38.28 278 GLU A N 1
ATOM 2257 C CA . GLU A 1 278 ? -36.950 12.890 -11.269 1.00 38.28 278 GLU A CA 1
ATOM 2258 C C . GLU A 1 278 ? -36.344 14.204 -11.814 1.00 38.28 278 GLU A C 1
ATOM 2260 O O . GLU A 1 278 ? -35.165 14.517 -11.606 1.00 38.28 278 GLU A O 1
ATOM 2265 N N . LYS A 1 279 ? -37.158 15.031 -12.488 1.00 35.28 279 LYS A N 1
ATOM 2266 C CA . LYS A 1 279 ? -36.744 16.353 -12.989 1.00 35.28 279 LYS A CA 1
ATOM 2267 C C . LYS A 1 279 ? -36.736 17.435 -11.908 1.00 35.28 279 LYS A C 1
ATOM 2269 O O . LYS A 1 279 ? -36.058 18.447 -12.100 1.00 35.28 279 LYS A O 1
ATOM 2274 N N . ARG A 1 280 ? -37.436 17.252 -10.780 1.00 34.47 280 ARG A N 1
ATOM 2275 C CA . ARG A 1 280 ? -37.515 18.280 -9.720 1.00 34.47 280 ARG A CA 1
ATOM 2276 C C . ARG A 1 280 ? -36.317 18.313 -8.770 1.00 34.47 280 ARG A C 1
ATOM 2278 O O . ARG A 1 280 ? -36.059 19.365 -8.197 1.00 34.47 280 ARG A O 1
ATOM 2285 N N . ASP A 1 281 ? -35.514 17.254 -8.699 1.00 35.81 281 ASP A N 1
ATOM 2286 C CA . ASP A 1 281 ? -34.331 17.204 -7.821 1.00 35.81 281 ASP A CA 1
ATOM 2287 C C . ASP A 1 281 ? -33.051 17.808 -8.437 1.00 35.81 281 ASP A C 1
ATOM 2289 O O . ASP A 1 281 ? -31.988 17.834 -7.811 1.00 35.81 281 ASP A O 1
ATOM 2293 N N . ARG A 1 282 ? -33.120 18.340 -9.667 1.00 35.84 282 ARG A N 1
ATOM 2294 C CA . ARG A 1 282 ? -31.958 18.936 -10.359 1.00 35.84 282 ARG A CA 1
ATOM 2295 C C . ARG A 1 282 ? -31.756 20.431 -10.121 1.00 35.84 282 ARG A C 1
ATOM 2297 O O . ARG A 1 282 ? -30.794 20.997 -10.639 1.00 35.84 282 ARG A O 1
ATOM 2304 N N . THR A 1 283 ? -32.587 21.076 -9.310 1.00 36.91 283 THR A N 1
ATOM 2305 C CA . THR A 1 283 ? -32.378 22.474 -8.915 1.00 36.91 283 THR A CA 1
ATOM 2306 C C . THR A 1 283 ? -31.895 22.560 -7.471 1.00 36.91 283 THR A C 1
ATOM 2308 O O . THR A 1 283 ? -32.699 22.613 -6.548 1.00 36.91 283 THR A O 1
ATOM 2311 N N . GLY A 1 284 ? -30.571 22.624 -7.277 1.00 34.38 284 GLY A N 1
ATOM 2312 C CA . GLY A 1 284 ? -30.005 23.295 -6.097 1.00 34.38 284 GLY A CA 1
ATOM 2313 C C . GLY A 1 284 ? -29.237 22.472 -5.058 1.00 34.38 284 GLY A C 1
ATOM 2314 O O . GLY A 1 284 ? -29.034 22.978 -3.960 1.00 34.38 284 GLY A O 1
ATOM 2315 N N . SER A 1 285 ? -28.744 21.266 -5.359 1.00 33.09 285 SER A N 1
ATOM 2316 C CA . SER A 1 285 ? -27.751 20.602 -4.495 1.00 33.09 285 SER A CA 1
ATOM 2317 C C . SER A 1 285 ? -26.497 20.243 -5.289 1.00 33.09 285 SER A C 1
ATOM 2319 O O . SER A 1 285 ? -26.399 19.180 -5.902 1.00 33.09 285 SER A O 1
ATOM 2321 N N . THR A 1 286 ? -25.508 21.137 -5.286 1.00 34.41 286 THR A N 1
ATOM 2322 C CA . THR A 1 286 ? -24.125 20.818 -5.662 1.00 34.41 286 THR A CA 1
ATOM 2323 C C . THR A 1 286 ? -23.539 19.885 -4.603 1.00 34.41 286 THR A C 1
ATOM 2325 O O . THR A 1 286 ? -22.765 20.298 -3.742 1.00 34.41 286 THR A O 1
ATOM 2328 N N . ARG A 1 287 ? -23.923 18.602 -4.640 1.00 42.09 287 ARG A N 1
ATOM 2329 C CA . ARG A 1 287 ? -23.229 17.575 -3.858 1.00 42.09 287 ARG A CA 1
ATOM 2330 C C . ARG A 1 287 ? -21.757 17.584 -4.291 1.00 42.09 287 ARG A C 1
ATOM 2332 O O . ARG A 1 287 ? -21.494 17.456 -5.491 1.00 42.09 287 ARG A O 1
ATOM 2339 N N . PRO A 1 288 ? -20.798 17.765 -3.367 1.00 40.16 288 PRO A N 1
ATOM 2340 C CA . PRO A 1 288 ? -19.387 17.720 -3.717 1.00 40.16 288 PRO A CA 1
ATOM 2341 C C . PRO A 1 288 ? -19.067 16.355 -4.334 1.00 40.16 288 PRO A C 1
ATOM 2343 O O . PRO A 1 288 ? -19.549 15.322 -3.863 1.00 40.16 288 PRO A O 1
ATOM 2346 N N . ARG A 1 289 ? -18.280 16.345 -5.418 1.00 45.19 289 ARG A N 1
ATOM 2347 C CA . ARG A 1 289 ? -17.794 15.088 -6.000 1.00 45.19 289 ARG A CA 1
ATOM 2348 C C . ARG A 1 289 ? -17.016 14.319 -4.921 1.00 45.19 289 ARG A C 1
ATOM 2350 O O . ARG A 1 289 ? -16.209 14.945 -4.229 1.00 45.19 289 ARG A O 1
ATOM 2357 N N . PRO A 1 290 ? -17.234 13.001 -4.768 1.00 55.44 290 PRO A N 1
ATOM 2358 C CA . PRO A 1 290 ? -16.504 12.212 -3.785 1.00 55.44 290 PRO A CA 1
ATOM 2359 C C . PRO A 1 290 ? -15.000 12.277 -4.067 1.00 55.44 290 PRO A C 1
ATOM 2361 O O . PRO A 1 290 ? -14.570 12.222 -5.219 1.00 55.44 290 PRO A O 1
ATOM 2364 N N . THR A 1 291 ? -14.203 12.420 -3.009 1.00 66.62 291 THR A N 1
ATOM 2365 C CA . THR A 1 291 ? -12.736 12.421 -3.117 1.00 66.62 291 THR A CA 1
ATOM 2366 C C . THR A 1 291 ? -12.209 11.007 -3.387 1.00 66.62 291 THR A C 1
ATOM 2368 O O . THR A 1 291 ? -12.868 10.030 -3.030 1.00 66.62 291 THR A O 1
ATOM 2371 N N . SER A 1 292 ? -11.004 10.859 -3.948 1.00 69.81 292 SER A N 1
ATOM 2372 C CA . SER A 1 292 ? -10.386 9.534 -4.158 1.00 69.81 292 SER A CA 1
ATOM 2373 C C . SER A 1 292 ? -10.235 8.747 -2.844 1.00 69.81 292 SER A C 1
ATOM 2375 O O . SER A 1 292 ? -10.431 7.534 -2.816 1.00 69.81 292 SER A O 1
ATOM 2377 N N . LEU A 1 293 ? -10.001 9.437 -1.718 1.00 70.44 293 LEU A N 1
ATOM 2378 C CA . LEU A 1 293 ? -10.025 8.828 -0.383 1.00 70.44 293 LEU A CA 1
ATOM 2379 C C . LEU A 1 293 ? -11.396 8.256 -0.021 1.00 70.44 293 LEU A C 1
ATOM 2381 O O . LEU A 1 293 ? -11.477 7.164 0.535 1.00 70.44 293 LEU A O 1
ATOM 2385 N N . THR A 1 294 ? -12.462 9.002 -0.309 1.00 72.00 294 THR A N 1
ATOM 2386 C CA . THR A 1 294 ? -13.841 8.570 -0.068 1.00 72.00 294 THR A CA 1
ATOM 2387 C C . THR A 1 294 ? -14.145 7.287 -0.834 1.00 72.00 294 THR A C 1
ATOM 2389 O O . THR A 1 294 ? -14.702 6.359 -0.257 1.00 72.00 294 THR A O 1
ATOM 2392 N N . VAL A 1 295 ? -13.731 7.220 -2.103 1.00 71.88 295 VAL A N 1
ATOM 2393 C CA . VAL A 1 295 ? -13.912 6.037 -2.958 1.00 71.88 295 VAL A CA 1
ATOM 2394 C C . VAL A 1 295 ? -13.142 4.841 -2.405 1.00 71.88 295 VAL A C 1
ATOM 2396 O O . VAL A 1 295 ? -13.713 3.766 -2.245 1.00 71.88 295 VAL A O 1
ATOM 2399 N N . TYR A 1 296 ? -11.865 5.025 -2.062 1.00 75.69 296 TYR A N 1
ATOM 2400 C CA . TYR A 1 296 ? -11.056 3.937 -1.515 1.00 75.69 296 TYR A CA 1
ATOM 2401 C C . TYR A 1 296 ? -11.589 3.430 -0.168 1.00 75.69 296 TYR A C 1
ATOM 2403 O O . TYR A 1 296 ? -11.718 2.227 0.039 1.00 75.69 296 TYR A O 1
ATOM 2411 N N . THR A 1 297 ? -11.961 4.347 0.730 1.00 79.12 297 THR A N 1
ATOM 2412 C CA . THR A 1 297 ? -12.528 3.990 2.040 1.00 79.12 297 THR A CA 1
ATOM 2413 C C . THR A 1 297 ? -13.848 3.238 1.875 1.00 79.12 297 THR A C 1
ATOM 2415 O O . THR A 1 297 ? -14.070 2.269 2.588 1.00 79.12 297 THR A O 1
ATOM 2418 N N . ALA A 1 298 ? -14.698 3.633 0.921 1.00 76.12 298 ALA A N 1
ATOM 2419 C CA . ALA A 1 298 ? -15.953 2.934 0.643 1.00 76.12 298 ALA A CA 1
ATOM 2420 C C . ALA A 1 298 ? -15.718 1.474 0.223 1.00 76.12 298 ALA A C 1
ATOM 2422 O O . ALA A 1 298 ? -16.351 0.586 0.782 1.00 76.12 298 ALA A O 1
ATOM 2423 N N . ARG A 1 299 ? -14.749 1.217 -0.671 1.00 80.19 299 ARG A N 1
ATOM 2424 C CA . ARG A 1 299 ? -14.373 -0.152 -1.078 1.00 80.19 299 ARG A CA 1
ATOM 2425 C C . ARG A 1 299 ? -13.915 -1.003 0.109 1.00 80.19 299 ARG A C 1
ATOM 2427 O O . ARG A 1 299 ? -14.261 -2.170 0.198 1.00 80.19 299 ARG A O 1
ATOM 2434 N N . ILE A 1 300 ? -13.142 -0.419 1.029 1.00 83.81 300 ILE A N 1
ATOM 2435 C CA . ILE A 1 300 ? -12.710 -1.114 2.251 1.00 83.81 300 ILE A CA 1
ATOM 2436 C C . ILE A 1 300 ? -13.900 -1.389 3.178 1.00 83.81 300 ILE A C 1
ATOM 2438 O O . ILE A 1 300 ? -14.006 -2.491 3.701 1.00 83.81 300 ILE A O 1
ATOM 2442 N N . VAL A 1 301 ? -14.812 -0.428 3.361 1.00 80.25 301 VAL A N 1
ATOM 2443 C CA . VAL A 1 301 ? -16.034 -0.626 4.161 1.00 80.25 301 VAL A CA 1
ATOM 2444 C C . VAL A 1 301 ? -16.890 -1.759 3.595 1.00 80.25 301 VAL A C 1
ATOM 2446 O O . VAL A 1 301 ? -17.399 -2.560 4.370 1.00 80.25 301 VAL A O 1
ATOM 2449 N N . GLU A 1 302 ? -17.020 -1.871 2.274 1.00 72.88 302 GLU A N 1
ATOM 2450 C CA . GLU A 1 302 ? -17.725 -2.993 1.640 1.00 72.88 302 GLU A CA 1
ATOM 2451 C C . GLU A 1 302 ? -17.069 -4.332 1.988 1.00 72.88 302 GLU A C 1
ATOM 2453 O O . GLU A 1 302 ? -17.746 -5.206 2.522 1.00 72.88 302 GLU A O 1
ATOM 2458 N N . CYS A 1 303 ? -15.749 -4.459 1.819 1.00 77.75 303 CYS A N 1
ATOM 2459 C CA . CYS A 1 303 ? -15.038 -5.683 2.193 1.00 77.75 303 CYS A CA 1
ATOM 2460 C C . CYS A 1 303 ? -15.158 -6.009 3.691 1.00 77.75 303 CYS A C 1
ATOM 2462 O O . CYS A 1 303 ? -15.195 -7.179 4.064 1.00 77.75 303 CYS A O 1
ATOM 2464 N N . ILE A 1 304 ? -15.216 -4.993 4.560 1.00 77.56 304 ILE A N 1
ATOM 2465 C CA . ILE A 1 304 ? -15.473 -5.186 5.994 1.00 77.56 304 ILE A CA 1
ATOM 2466 C C . ILE A 1 304 ? -16.860 -5.790 6.207 1.00 77.56 304 ILE A C 1
ATOM 2468 O O . ILE A 1 304 ? -16.996 -6.753 6.955 1.00 77.56 304 ILE A O 1
ATOM 2472 N N . LEU A 1 305 ? -17.887 -5.225 5.572 1.00 75.12 305 LEU A N 1
ATOM 2473 C CA . LEU A 1 305 ? -19.266 -5.674 5.749 1.00 75.12 305 LEU A CA 1
ATOM 2474 C C . LEU A 1 305 ? -19.500 -7.064 5.156 1.00 75.12 305 LEU A C 1
ATOM 2476 O O . LEU A 1 305 ? -20.162 -7.872 5.798 1.00 75.12 305 LEU A O 1
ATOM 2480 N N . GLU A 1 306 ? -18.923 -7.362 3.992 1.00 72.88 306 GLU A N 1
ATOM 2481 C CA . GLU A 1 306 ? -18.944 -8.704 3.398 1.00 72.88 306 GLU A CA 1
ATOM 2482 C C . GLU A 1 306 ? -18.279 -9.721 4.333 1.00 72.88 306 GLU A C 1
ATOM 2484 O O . GLU A 1 306 ? -18.880 -10.738 4.662 1.00 72.88 306 GLU A O 1
ATOM 2489 N N . ALA A 1 307 ? -17.088 -9.407 4.853 1.00 69.12 307 ALA A N 1
ATOM 2490 C CA . ALA A 1 307 ? -16.368 -10.289 5.769 1.00 69.12 307 ALA A CA 1
ATOM 2491 C C . ALA A 1 307 ? -17.041 -10.453 7.143 1.00 69.12 307 ALA A C 1
ATOM 2493 O O . ALA A 1 307 ? -16.752 -11.420 7.847 1.00 69.12 307 ALA A O 1
ATOM 2494 N N . ARG A 1 308 ? -17.880 -9.498 7.565 1.00 70.94 308 ARG A N 1
ATOM 2495 C CA . ARG A 1 308 ? -18.724 -9.628 8.763 1.00 70.94 308 ARG A CA 1
ATOM 2496 C C . ARG A 1 308 ? -19.938 -10.512 8.481 1.00 70.94 308 ARG A C 1
ATOM 2498 O O . ARG A 1 308 ? -20.193 -11.413 9.265 1.00 70.94 308 ARG A O 1
ATOM 2505 N N . GLY A 1 309 ? -20.611 -10.312 7.345 1.00 58.94 309 GLY A N 1
ATOM 2506 C CA . GLY A 1 309 ? -21.765 -11.123 6.945 1.00 58.94 309 GLY A CA 1
ATOM 2507 C C . GLY A 1 309 ? -21.446 -12.617 6.871 1.00 58.94 309 GLY A C 1
ATOM 2508 O O . GLY A 1 309 ? -22.181 -13.417 7.431 1.00 58.94 309 GLY A O 1
ATOM 2509 N N . THR A 1 310 ? -20.297 -12.986 6.297 1.00 58.84 310 THR A N 1
ATOM 2510 C CA . THR A 1 310 ? -19.869 -14.396 6.238 1.00 58.84 310 THR A CA 1
ATOM 2511 C C . THR A 1 310 ? -19.578 -14.998 7.617 1.00 58.84 310 THR A C 1
ATOM 2513 O O . THR A 1 310 ? -19.785 -16.183 7.820 1.00 58.84 310 THR A O 1
ATOM 2516 N N . ARG A 1 311 ? -19.107 -14.199 8.588 1.00 55.88 311 ARG A N 1
ATOM 2517 C CA . ARG A 1 311 ? -18.845 -14.687 9.958 1.00 55.88 311 ARG A CA 1
ATOM 2518 C C . ARG A 1 311 ? -20.128 -14.995 10.717 1.00 55.88 311 ARG A C 1
ATOM 2520 O O . ARG A 1 311 ? -20.134 -15.915 11.528 1.00 55.88 311 ARG A O 1
ATOM 2527 N N . ASP A 1 312 ? -21.165 -14.196 10.488 1.00 46.97 312 ASP A N 1
ATOM 2528 C CA . ASP A 1 312 ? -22.464 -14.387 11.127 1.00 46.97 312 ASP A CA 1
ATOM 2529 C C . ASP A 1 312 ? -23.171 -15.626 10.542 1.00 46.97 312 ASP A C 1
ATOM 2531 O O . ASP A 1 312 ? -23.743 -16.406 11.299 1.00 46.97 312 ASP A O 1
ATOM 2535 N N . GLU A 1 313 ? -23.038 -15.872 9.231 1.00 46.47 313 GLU A N 1
ATOM 2536 C CA . GLU A 1 313 ? -23.546 -17.083 8.559 1.00 46.47 313 GLU A CA 1
ATOM 2537 C C . GLU A 1 313 ? -22.831 -18.367 9.038 1.00 46.47 313 GLU A C 1
ATOM 2539 O O . GLU A 1 313 ? -23.498 -19.341 9.386 1.00 46.47 313 GLU A O 1
ATOM 2544 N N . ASP A 1 314 ? -21.496 -18.353 9.162 1.00 41.34 314 ASP A N 1
ATOM 2545 C CA . ASP A 1 314 ? -20.715 -19.497 9.673 1.00 41.34 314 ASP A CA 1
ATOM 2546 C C . ASP A 1 314 ? -21.074 -19.850 11.137 1.00 41.34 314 ASP A C 1
ATOM 2548 O O . ASP A 1 314 ? -20.985 -21.006 11.557 1.00 41.34 314 ASP A O 1
ATOM 2552 N N . LEU A 1 315 ? -21.471 -18.856 11.941 1.00 35.72 315 LEU A N 1
ATOM 2553 C CA . LEU A 1 315 ? -21.915 -19.048 13.327 1.00 35.72 315 LEU A CA 1
ATOM 2554 C C . LEU A 1 315 ? -23.332 -19.627 13.415 1.00 35.72 315 LEU A C 1
ATOM 2556 O O . LEU A 1 315 ? -23.597 -20.405 14.332 1.00 35.72 315 LEU A O 1
ATOM 2560 N N . GLU A 1 316 ? -24.227 -19.267 12.491 1.00 38.50 316 GLU A N 1
ATOM 2561 C CA . GLU A 1 316 ? -25.574 -19.846 12.402 1.00 38.50 316 GLU A CA 1
ATOM 2562 C C . GLU A 1 316 ? -25.524 -21.304 11.921 1.00 38.50 316 GLU A C 1
ATOM 2564 O O . GLU A 1 316 ? -26.154 -22.159 12.540 1.00 38.50 316 GLU A O 1
ATOM 2569 N N . GLU A 1 317 ? -24.698 -21.626 10.920 1.00 40.72 317 GLU A N 1
ATOM 2570 C CA . GLU A 1 317 ? -24.548 -22.997 10.400 1.00 40.72 317 GLU A CA 1
ATOM 2571 C C . GLU A 1 317 ? -23.862 -23.947 11.407 1.00 40.72 317 GLU A C 1
ATOM 2573 O O . GLU A 1 317 ? -24.088 -25.154 11.395 1.00 40.72 317 GLU A O 1
ATOM 2578 N N . MET A 1 318 ? -23.061 -23.416 12.340 1.00 33.28 318 MET A N 1
ATOM 2579 C CA . MET A 1 318 ? -22.486 -24.187 13.455 1.00 33.28 318 MET A CA 1
ATOM 2580 C C . MET A 1 318 ? -23.460 -24.442 14.621 1.00 33.28 318 MET A C 1
ATOM 2582 O O . MET A 1 318 ? -23.132 -25.221 15.523 1.00 33.28 318 MET A O 1
ATOM 2586 N N . LEU A 1 319 ? -24.608 -23.759 14.652 1.00 38.44 319 LEU A N 1
ATOM 2587 C CA . LEU A 1 319 ? -25.621 -23.865 15.708 1.00 38.44 319 LEU A CA 1
ATOM 2588 C C . LEU A 1 319 ? -26.873 -24.657 15.277 1.00 38.44 319 LEU A C 1
ATOM 2590 O O . LEU A 1 319 ? -27.758 -24.859 16.117 1.00 38.44 319 LEU A O 1
ATOM 2594 N N . GLU A 1 320 ? -26.925 -25.133 14.028 1.00 39.22 320 GLU A N 1
ATOM 2595 C CA . GLU A 1 320 ? -27.911 -26.096 13.496 1.00 39.22 320 GLU A CA 1
ATOM 2596 C C . GLU A 1 320 ? -27.407 -27.552 13.551 1.00 39.22 320 GLU A C 1
ATOM 2598 O O . GLU A 1 320 ? -28.247 -28.445 13.825 1.00 39.22 320 GLU A O 1
#